Protein AF-A0A958WKJ1-F1 (afdb_monomer_lite)

Structure (mmCIF, N/CA/C/O backbone):
data_AF-A0A958WKJ1-F1
#
_entry.id   AF-A0A958WKJ1-F1
#
loop_
_atom_site.group_PDB
_atom_site.id
_atom_site.type_symbol
_atom_site.label_atom_id
_atom_site.label_alt_id
_atom_site.label_comp_id
_atom_site.label_asym_id
_atom_site.label_entity_id
_atom_site.label_seq_id
_atom_site.pdbx_PDB_ins_code
_atom_site.Cartn_x
_atom_site.Cartn_y
_atom_site.Cartn_z
_atom_site.occupancy
_atom_site.B_iso_or_equiv
_atom_site.auth_seq_id
_atom_site.auth_comp_id
_atom_site.auth_asym_id
_atom_site.auth_atom_id
_atom_site.pdbx_PDB_model_num
ATOM 1 N N . VAL A 1 1 ? 20.631 -6.223 8.232 1.00 59.22 1 VAL A N 1
ATOM 2 C CA . VAL A 1 1 ? 20.417 -4.753 8.177 1.00 59.22 1 VAL A CA 1
ATOM 3 C C . VAL A 1 1 ? 21.666 -4.116 7.580 1.00 59.22 1 VAL A C 1
ATOM 5 O O . VAL A 1 1 ? 22.741 -4.555 7.962 1.00 59.22 1 VAL A O 1
ATOM 8 N N . LYS A 1 2 ? 21.562 -3.179 6.620 1.00 77.31 2 LYS A N 1
ATOM 9 C CA . LYS A 1 2 ? 22.723 -2.509 5.989 1.00 77.31 2 LYS A CA 1
ATOM 10 C C . LYS A 1 2 ? 23.037 -1.212 6.760 1.00 77.31 2 LYS A C 1
ATOM 12 O O . LYS A 1 2 ? 22.309 -0.243 6.560 1.00 77.31 2 LYS A O 1
ATOM 17 N N . PRO A 1 3 ? 24.071 -1.164 7.625 1.00 78.62 3 PRO A N 1
ATOM 18 C CA . PRO A 1 3 ? 24.264 -0.053 8.569 1.00 78.62 3 PRO A CA 1
ATOM 19 C C . PRO A 1 3 ? 24.593 1.290 7.905 1.00 78.62 3 PRO A C 1
ATOM 21 O O . PRO A 1 3 ? 24.357 2.339 8.485 1.00 78.62 3 PRO A O 1
ATOM 24 N N . SER A 1 4 ? 25.117 1.260 6.678 1.00 88.31 4 SER A N 1
ATOM 25 C CA . SER A 1 4 ? 25.499 2.443 5.899 1.00 88.31 4 SER A CA 1
ATOM 26 C C . SER A 1 4 ? 24.409 2.947 4.947 1.00 88.31 4 SER A C 1
ATOM 28 O O . SER A 1 4 ? 24.683 3.782 4.086 1.00 88.31 4 SER A O 1
ATOM 30 N N . ALA A 1 5 ? 23.183 2.419 5.035 1.00 81.75 5 ALA A N 1
ATOM 31 C CA . ALA A 1 5 ? 22.080 2.908 4.217 1.00 81.75 5 ALA A CA 1
ATOM 32 C C . ALA A 1 5 ? 21.686 4.331 4.642 1.00 81.75 5 ALA A C 1
ATOM 34 O O . ALA A 1 5 ? 21.429 4.588 5.816 1.00 81.75 5 ALA A O 1
ATOM 35 N N . THR A 1 6 ? 21.614 5.246 3.679 1.00 87.94 6 THR A N 1
ATOM 36 C CA . THR A 1 6 ? 21.141 6.617 3.882 1.00 87.94 6 THR A CA 1
ATOM 37 C C . THR A 1 6 ? 19.758 6.790 3.262 1.00 87.94 6 THR A C 1
ATOM 39 O O . THR A 1 6 ? 19.425 6.148 2.266 1.00 87.94 6 THR A O 1
ATOM 42 N N . PHE A 1 7 ? 18.946 7.662 3.859 1.00 87.38 7 PHE A N 1
ATOM 43 C CA . PHE A 1 7 ? 17.590 7.962 3.403 1.00 87.38 7 PHE A CA 1
ATOM 44 C C . PHE A 1 7 ? 17.418 9.464 3.264 1.00 87.38 7 PHE A C 1
ATOM 46 O O . PHE A 1 7 ? 17.888 10.236 4.105 1.00 87.38 7 PHE A O 1
ATOM 53 N N . ARG A 1 8 ? 16.697 9.899 2.230 1.00 91.56 8 ARG A N 1
ATOM 54 C CA . ARG A 1 8 ? 16.230 11.285 2.185 1.00 91.56 8 ARG A CA 1
ATOM 55 C C . ARG A 1 8 ? 15.136 11.460 3.235 1.00 91.56 8 ARG A C 1
ATOM 57 O O . ARG A 1 8 ? 14.315 10.567 3.429 1.00 91.56 8 ARG A O 1
ATOM 64 N N . LYS A 1 9 ? 15.051 12.641 3.852 1.00 92.56 9 LYS A N 1
ATOM 65 C CA . LYS A 1 9 ? 14.030 12.951 4.874 1.00 92.56 9 LYS A CA 1
ATOM 66 C C . LYS A 1 9 ? 12.604 12.603 4.418 1.00 92.56 9 LYS A C 1
ATOM 68 O O . LYS A 1 9 ? 11.843 12.025 5.182 1.00 92.56 9 LYS A O 1
ATOM 73 N N . LYS A 1 10 ? 12.268 12.908 3.160 1.00 90.94 10 LYS A N 1
ATOM 74 C CA . LYS A 1 10 ? 10.951 12.620 2.570 1.00 90.94 10 LYS A CA 1
ATOM 75 C C . LYS A 1 10 ? 10.686 11.115 2.410 1.00 90.94 10 LYS A C 1
ATOM 77 O O . LYS A 1 10 ? 9.577 10.664 2.657 1.00 90.94 10 LYS A O 1
ATOM 82 N N . GLU A 1 11 ? 11.708 10.335 2.054 1.00 91.19 11 GLU A N 1
ATOM 83 C CA . GLU A 1 11 ? 11.605 8.869 1.955 1.00 91.19 11 GLU A CA 1
ATOM 84 C C . GLU A 1 11 ? 11.434 8.232 3.334 1.00 91.19 11 GLU A C 1
ATOM 86 O O . GLU A 1 11 ? 10.633 7.316 3.487 1.00 91.19 11 GLU A O 1
ATOM 91 N N . LEU A 1 12 ? 12.151 8.745 4.339 1.00 94.38 12 LEU A N 1
ATOM 92 C CA . LEU A 1 12 ? 11.995 8.302 5.721 1.00 94.38 12 LEU A CA 1
ATOM 93 C C . LEU A 1 12 ? 10.582 8.592 6.238 1.00 94.38 12 LEU A C 1
ATOM 95 O O . LEU A 1 12 ? 9.963 7.711 6.822 1.00 94.38 12 LEU A O 1
ATOM 99 N N . GLN A 1 13 ? 10.054 9.794 5.994 1.00 95.00 13 GLN A N 1
ATOM 100 C CA . GLN A 1 13 ? 8.704 10.137 6.438 1.00 95.00 13 GLN A CA 1
ATOM 101 C C . GLN A 1 13 ? 7.637 9.289 5.735 1.00 95.00 13 GLN A C 1
ATOM 103 O O . GLN A 1 13 ? 6.734 8.795 6.401 1.00 95.00 13 GLN A O 1
ATOM 108 N N . ALA A 1 14 ? 7.767 9.051 4.425 1.00 94.44 14 ALA A N 1
ATOM 109 C CA . ALA A 1 14 ? 6.887 8.127 3.708 1.00 94.44 14 ALA A CA 1
ATOM 110 C C . ALA A 1 14 ? 6.933 6.713 4.317 1.00 94.44 14 ALA A C 1
ATOM 112 O O . ALA A 1 14 ? 5.894 6.095 4.522 1.00 94.44 14 ALA A O 1
ATOM 113 N N . LEU A 1 15 ? 8.126 6.218 4.667 1.00 95.12 15 LEU A N 1
ATOM 114 C CA . LEU A 1 15 ? 8.284 4.906 5.295 1.00 95.12 15 LEU A CA 1
ATOM 115 C C . LEU A 1 15 ? 7.630 4.836 6.684 1.00 95.12 15 LEU A C 1
ATOM 117 O O . LEU A 1 15 ? 7.048 3.811 7.023 1.00 95.12 15 LEU A O 1
ATOM 121 N N . ILE A 1 16 ? 7.706 5.912 7.472 1.00 96.44 16 ILE A N 1
ATOM 122 C CA . ILE A 1 16 ? 7.032 5.998 8.775 1.00 96.44 16 ILE A CA 1
ATOM 123 C C . ILE A 1 16 ? 5.516 5.882 8.594 1.00 96.44 16 ILE A C 1
ATOM 125 O O . ILE A 1 16 ? 4.889 5.078 9.276 1.00 96.44 16 ILE A O 1
ATOM 129 N N . GLU A 1 17 ? 4.928 6.626 7.658 1.00 97.00 17 GLU A N 1
ATOM 130 C CA . GLU A 1 17 ? 3.485 6.549 7.380 1.00 97.00 17 GLU A CA 1
ATOM 131 C C . GLU A 1 17 ? 3.073 5.153 6.888 1.00 97.00 17 GLU A C 1
ATOM 133 O O . GLU A 1 17 ? 2.051 4.624 7.316 1.00 97.00 17 GLU A O 1
ATOM 138 N N . HIS A 1 18 ? 3.900 4.525 6.051 1.00 97.69 18 HIS A N 1
ATOM 139 C CA . HIS A 1 18 ? 3.642 3.198 5.496 1.00 97.69 18 HIS A CA 1
ATOM 140 C C . HIS A 1 18 ? 3.708 2.091 6.563 1.00 97.69 18 HIS A C 1
ATOM 142 O O . HIS A 1 18 ? 2.745 1.361 6.791 1.00 97.69 18 HIS A O 1
ATOM 148 N N . GLU A 1 19 ? 4.861 1.946 7.216 1.00 97.44 19 GLU A N 1
ATOM 149 C CA . GLU A 1 19 ? 5.144 0.808 8.096 1.00 97.44 19 GLU A CA 1
ATOM 150 C C . GLU A 1 19 ? 4.573 1.014 9.500 1.00 97.44 19 GLU A C 1
ATOM 152 O O . GLU A 1 19 ? 4.052 0.080 10.105 1.00 97.44 19 GLU A O 1
ATOM 157 N N . ILE A 1 20 ? 4.647 2.238 10.029 1.00 97.62 20 ILE A N 1
ATOM 158 C CA . ILE A 1 20 ? 4.145 2.546 11.372 1.00 97.62 20 ILE A CA 1
ATOM 159 C C . ILE A 1 20 ? 2.700 3.027 11.293 1.00 97.62 20 ILE A C 1
ATOM 161 O O . ILE A 1 20 ? 1.834 2.473 11.966 1.00 97.62 20 ILE A O 1
ATOM 165 N N . GLY A 1 21 ? 2.436 4.022 10.445 1.00 97.12 21 GLY A N 1
ATOM 166 C CA . GLY A 1 21 ? 1.127 4.664 10.329 1.00 97.12 21 GLY A CA 1
ATOM 167 C C . GLY A 1 21 ? 0.013 3.732 9.861 1.00 97.12 21 GLY A C 1
ATOM 168 O O . GLY A 1 21 ? -1.137 3.966 10.223 1.00 97.12 21 GLY A O 1
ATOM 169 N N . VAL A 1 22 ? 0.333 2.665 9.122 1.00 98.12 22 VAL A N 1
ATOM 170 C CA . VAL A 1 22 ? -0.650 1.669 8.675 1.00 98.12 22 VAL A CA 1
ATOM 171 C C . VAL A 1 22 ? -0.342 0.287 9.233 1.00 98.12 22 VAL A C 1
ATOM 173 O O . VAL A 1 22 ? -1.101 -0.183 10.076 1.00 98.12 22 VAL A O 1
ATOM 176 N N . HIS A 1 23 ? 0.758 -0.363 8.835 1.00 97.81 23 HIS A N 1
ATOM 177 C CA . HIS A 1 23 ? 0.970 -1.781 9.184 1.00 97.81 23 HIS A CA 1
ATOM 178 C C . HIS A 1 23 ? 1.090 -2.026 10.694 1.00 97.81 23 HIS A C 1
ATOM 180 O O . HIS A 1 23 ? 0.515 -2.985 11.220 1.00 97.81 23 HIS A O 1
ATOM 186 N N . MET A 1 24 ? 1.809 -1.168 11.421 1.00 97.88 24 MET A N 1
ATOM 187 C CA . MET A 1 24 ? 1.890 -1.269 12.880 1.00 97.88 24 MET A CA 1
ATOM 188 C C . MET A 1 24 ? 0.570 -0.866 13.543 1.00 97.88 24 MET A C 1
ATOM 190 O O . MET A 1 24 ? 0.116 -1.584 14.430 1.00 97.88 24 MET A O 1
ATOM 194 N N . VAL A 1 25 ? -0.070 0.225 13.105 1.00 97.94 25 VAL A N 1
ATOM 195 C CA . VAL A 1 25 ? -1.383 0.665 13.617 1.00 97.94 25 VAL A CA 1
ATOM 196 C C . VAL A 1 25 ? -2.424 -0.452 13.518 1.00 97.94 25 VAL A C 1
ATOM 198 O O . VAL A 1 25 ? -3.045 -0.798 14.524 1.00 97.94 25 VAL A O 1
ATOM 201 N N . THR A 1 26 ? -2.574 -1.076 12.347 1.00 97.88 26 THR A N 1
ATOM 202 C CA . THR A 1 26 ? -3.535 -2.168 12.146 1.00 97.88 26 THR A CA 1
ATOM 203 C C . THR A 1 26 ? -3.159 -3.396 12.969 1.00 97.88 26 THR A C 1
ATOM 205 O O . THR A 1 26 ? -4.024 -4.023 13.578 1.00 97.88 26 THR A O 1
ATOM 208 N N . THR A 1 27 ? -1.868 -3.714 13.086 1.00 97.62 27 THR A N 1
ATOM 209 C CA . THR A 1 27 ? -1.396 -4.803 13.955 1.00 97.62 27 THR A CA 1
ATOM 210 C C . THR A 1 27 ? -1.774 -4.556 15.419 1.00 97.62 27 THR A C 1
ATOM 212 O O . THR A 1 27 ? -2.366 -5.436 16.049 1.00 97.62 27 THR A O 1
ATOM 215 N N . MET A 1 28 ? -1.502 -3.359 15.946 1.00 98.00 28 MET A N 1
ATOM 216 C CA . MET A 1 28 ? -1.812 -2.988 17.329 1.00 98.00 28 MET A CA 1
ATOM 217 C C . MET A 1 28 ? -3.317 -3.014 17.591 1.00 98.00 28 MET A C 1
ATOM 219 O O . MET A 1 28 ? -3.748 -3.695 18.520 1.00 98.00 28 MET A O 1
ATOM 223 N N . ASN A 1 29 ? -4.121 -2.382 16.732 1.00 97.94 29 ASN A N 1
ATOM 224 C CA . ASN A 1 29 ? -5.579 -2.428 16.844 1.00 97.94 29 ASN A CA 1
ATOM 225 C C . ASN A 1 29 ? -6.102 -3.871 16.827 1.00 97.94 29 ASN A C 1
ATOM 227 O O . ASN A 1 29 ? -6.883 -4.244 17.698 1.00 97.94 29 ASN A O 1
ATOM 231 N N . SER A 1 30 ? -5.618 -4.719 15.910 1.00 97.12 30 SER A N 1
ATOM 232 C CA . SER A 1 30 ? -6.076 -6.113 15.812 1.00 97.12 30 SER A CA 1
ATOM 233 C C . SER A 1 30 ? -5.764 -6.946 17.055 1.00 97.12 30 SER A C 1
ATOM 235 O O . SER A 1 30 ? -6.500 -7.879 17.380 1.00 97.12 30 SER A O 1
ATOM 237 N N . SER A 1 31 ? -4.673 -6.624 17.756 1.00 96.31 31 SER A N 1
ATOM 238 C CA . SER A 1 31 ? -4.272 -7.323 18.977 1.00 96.31 31 SER A CA 1
ATOM 239 C C . SER A 1 31 ? -5.240 -7.057 20.133 1.00 96.31 31 SER A C 1
ATOM 241 O O . SER A 1 31 ? -5.532 -7.975 20.908 1.00 96.31 31 SER A O 1
ATOM 243 N N . GLU A 1 32 ? -5.784 -5.838 20.181 1.00 94.50 32 GLU A N 1
ATOM 244 C CA . GLU A 1 32 ? -6.725 -5.371 21.199 1.00 94.50 32 GLU A CA 1
ATOM 245 C C . GLU A 1 32 ? -8.168 -5.827 20.921 1.00 94.50 32 GLU A C 1
ATOM 247 O O . GLU A 1 32 ? -8.993 -5.835 21.831 1.00 94.50 32 GLU A O 1
ATOM 252 N N . GLN A 1 33 ? -8.476 -6.285 19.701 1.00 95.75 33 GLN A N 1
ATOM 253 C CA . GLN A 1 33 ? -9.794 -6.836 19.375 1.00 95.75 33 GLN A CA 1
ATOM 254 C C . GLN A 1 33 ? -10.067 -8.153 20.105 1.00 95.75 33 GLN A C 1
ATOM 256 O O . GLN A 1 33 ? -9.217 -9.048 20.153 1.00 95.75 33 GLN A O 1
ATOM 261 N N . ASN A 1 34 ? -11.297 -8.328 20.594 1.00 92.88 34 ASN A N 1
ATOM 262 C CA . ASN A 1 34 ? -11.757 -9.609 21.140 1.00 92.88 34 ASN A CA 1
ATOM 263 C C . ASN A 1 34 ? -11.816 -10.685 20.042 1.00 92.88 34 ASN A C 1
ATOM 265 O O . ASN A 1 34 ? -11.346 -11.808 20.233 1.00 92.88 34 ASN A O 1
ATOM 269 N N . LEU A 1 35 ? -12.317 -10.321 18.856 1.00 93.50 35 LEU A N 1
ATOM 270 C CA . LEU A 1 35 ? -12.336 -11.198 17.687 1.00 93.50 35 LEU A CA 1
ATOM 271 C C . LEU A 1 35 ? -10.952 -11.261 17.030 1.00 93.50 35 LEU A C 1
ATOM 273 O O . LEU A 1 35 ? -10.526 -10.353 16.319 1.00 93.50 35 LEU A O 1
ATOM 277 N N . LYS A 1 36 ? -10.258 -12.388 17.208 1.00 93.25 36 LYS A N 1
ATOM 278 C CA . LYS A 1 36 ? -8.887 -12.575 16.700 1.00 93.25 36 LYS A CA 1
ATOM 279 C C . LYS A 1 36 ? -8.787 -12.771 15.182 1.00 93.25 36 LYS A C 1
ATOM 281 O O . LYS A 1 36 ? -7.680 -12.788 14.646 1.00 93.25 36 LYS A O 1
ATOM 286 N N . VAL A 1 37 ? -9.916 -12.840 14.470 1.00 93.88 37 VAL A N 1
ATOM 287 C CA . VAL A 1 37 ? -9.948 -12.903 12.998 1.00 93.88 37 VAL A CA 1
ATOM 288 C C . VAL A 1 37 ? -9.227 -11.713 12.353 1.00 93.88 37 VAL A C 1
ATOM 290 O O . VAL A 1 37 ? -8.538 -11.886 11.353 1.00 93.88 37 VAL A O 1
ATOM 293 N N . PHE A 1 38 ? -9.278 -10.526 12.966 1.00 95.00 38 PHE A N 1
ATOM 294 C CA . PHE A 1 38 ? -8.609 -9.326 12.449 1.00 95.00 38 PHE A CA 1
ATOM 295 C C . PHE A 1 38 ? -7.078 -9.364 12.582 1.00 95.00 38 PHE A C 1
ATOM 297 O O . PHE A 1 38 ? -6.391 -8.613 11.887 1.00 95.00 38 PHE A O 1
ATOM 304 N N . ASN A 1 39 ? -6.536 -10.246 13.432 1.00 92.44 39 ASN A N 1
ATOM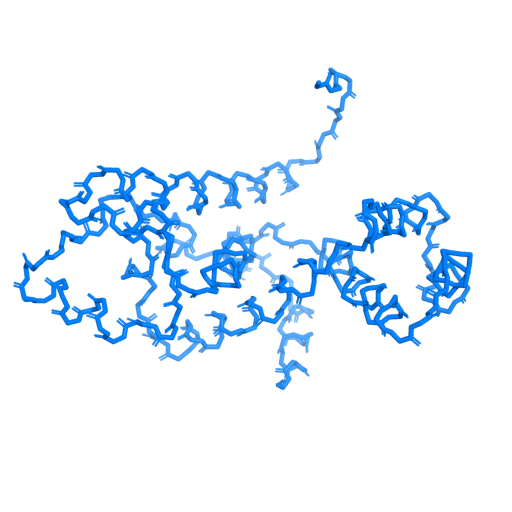 305 C CA . ASN A 1 39 ? -5.094 -10.480 13.565 1.00 92.44 39 ASN A CA 1
ATOM 306 C C . ASN A 1 39 ? -4.583 -11.433 12.466 1.00 92.44 39 ASN A C 1
ATOM 308 O O . ASN A 1 39 ? -3.552 -11.174 11.831 1.00 92.44 39 ASN A O 1
ATOM 312 N N . LEU A 1 40 ? -5.353 -12.494 12.187 1.00 91.50 40 LEU A N 1
ATOM 313 C CA . LEU A 1 40 ? -5.114 -13.402 11.055 1.00 91.50 40 LEU A CA 1
ATOM 314 C C . LEU A 1 40 ? -5.239 -12.652 9.721 1.00 91.50 40 LEU A C 1
ATOM 316 O O . LEU A 1 40 ? -4.391 -12.786 8.839 1.00 91.50 40 LEU A O 1
ATOM 320 N N . GLY A 1 41 ? -6.255 -11.797 9.640 1.00 92.62 41 GLY A N 1
ATOM 321 C CA . GLY A 1 41 ? -6.570 -10.947 8.509 1.00 92.62 41 GLY A CA 1
ATOM 322 C C . GLY A 1 41 ? -7.676 -11.508 7.625 1.00 92.62 41 GLY A C 1
ATOM 323 O O . GLY A 1 41 ? -7.830 -12.716 7.457 1.00 92.62 41 GLY A O 1
ATOM 324 N N . LEU A 1 42 ? -8.456 -10.597 7.050 1.00 94.38 42 LEU A N 1
ATOM 325 C CA . LEU A 1 42 ? -9.565 -10.924 6.159 1.00 94.38 42 LEU A CA 1
ATOM 326 C C . LEU A 1 42 ? -9.057 -11.376 4.780 1.00 94.38 42 LEU A C 1
ATOM 328 O O . LEU A 1 42 ? -7.919 -11.060 4.411 1.00 94.38 42 LEU A O 1
ATOM 332 N N . PRO A 1 43 ? -9.876 -12.086 3.987 1.00 92.62 43 PRO A N 1
ATOM 333 C CA . PRO A 1 43 ? -9.517 -12.443 2.620 1.00 92.62 43 PRO A CA 1
ATOM 334 C C . PRO A 1 43 ? -9.056 -11.223 1.814 1.00 92.62 43 PRO A C 1
ATOM 336 O O . PRO A 1 43 ? -9.689 -10.169 1.847 1.00 92.62 43 PRO A O 1
ATOM 339 N N . ILE A 1 44 ? -7.934 -11.369 1.099 1.00 87.69 44 ILE A N 1
ATOM 340 C CA . ILE A 1 44 ? -7.371 -10.335 0.210 1.00 87.69 44 ILE A CA 1
ATOM 341 C C . ILE A 1 44 ? -7.031 -9.022 0.962 1.00 87.69 44 ILE A C 1
ATOM 343 O O . ILE A 1 44 ? -6.837 -7.973 0.352 1.00 87.69 44 ILE A O 1
ATOM 347 N N . ASN A 1 45 ? -6.847 -9.069 2.293 1.00 92.94 45 ASN A N 1
ATOM 348 C CA . ASN A 1 45 ? -6.481 -7.891 3.095 1.00 92.94 45 ASN A CA 1
ATOM 349 C C . ASN A 1 45 ? -5.248 -7.152 2.563 1.00 92.94 45 ASN A C 1
ATOM 351 O O . ASN A 1 45 ? -5.163 -5.937 2.675 1.00 92.94 45 ASN A O 1
ATOM 355 N N . THR A 1 46 ? -4.310 -7.865 1.938 1.00 93.62 46 THR A N 1
ATOM 356 C CA . THR A 1 46 ? -3.052 -7.290 1.465 1.00 93.62 46 THR A CA 1
ATOM 357 C C . THR A 1 46 ? -3.281 -6.182 0.441 1.00 93.62 46 THR A C 1
ATOM 359 O O . THR A 1 46 ? -2.567 -5.189 0.472 1.00 93.62 46 THR A O 1
ATOM 362 N N . LEU A 1 47 ? -4.297 -6.299 -0.421 1.00 94.56 47 LEU A N 1
ATOM 363 C CA . LEU A 1 47 ? -4.629 -5.239 -1.375 1.00 94.56 47 LEU A CA 1
ATOM 364 C C . LEU A 1 47 ? -5.058 -3.957 -0.649 1.00 94.56 47 LEU A C 1
ATOM 366 O O . LEU A 1 47 ? -4.574 -2.874 -0.968 1.00 94.56 47 LEU A O 1
ATOM 370 N N . THR A 1 48 ? -5.915 -4.075 0.366 1.00 96.50 48 THR A N 1
ATOM 371 C CA . THR A 1 48 ? -6.352 -2.928 1.173 1.00 96.50 48 THR A CA 1
ATOM 372 C C . THR A 1 48 ? -5.230 -2.383 2.049 1.00 96.50 48 THR A C 1
ATOM 374 O O . THR A 1 48 ? -5.043 -1.176 2.077 1.00 96.50 48 THR A O 1
ATOM 377 N N . GLN A 1 49 ? -4.448 -3.233 2.717 1.00 96.50 49 GLN A N 1
ATOM 378 C CA . GLN A 1 49 ? -3.360 -2.802 3.603 1.00 96.50 49 GLN A CA 1
ATOM 379 C C . GLN A 1 49 ? -2.261 -2.051 2.836 1.00 96.50 49 GLN A C 1
ATOM 381 O O . GLN A 1 49 ? -1.879 -0.956 3.237 1.00 96.50 49 GLN A O 1
ATOM 386 N N . GLU A 1 50 ? -1.787 -2.583 1.704 1.00 95.62 50 GLU A N 1
ATOM 387 C CA . GLU A 1 50 ? -0.789 -1.885 0.877 1.00 95.62 50 GLU A CA 1
ATOM 388 C C . GLU A 1 50 ? -1.380 -0.614 0.243 1.00 95.62 50 GLU A C 1
ATOM 390 O O . GLU A 1 50 ? -0.689 0.399 0.121 1.00 95.62 50 GLU A O 1
ATOM 395 N N . GLY A 1 51 ? -2.670 -0.641 -0.117 1.00 96.44 51 GLY A N 1
ATOM 396 C CA . GLY A 1 51 ? -3.388 0.529 -0.614 1.00 96.44 51 GLY A CA 1
ATOM 397 C C . GLY A 1 51 ? -3.457 1.656 0.414 1.00 96.44 51 GLY A C 1
ATOM 398 O O . GLY A 1 51 ? -3.071 2.781 0.104 1.00 96.44 51 GLY A O 1
ATOM 399 N N . LEU A 1 52 ? -3.893 1.350 1.641 1.00 97.81 52 LEU A N 1
ATOM 400 C CA . LEU A 1 52 ? -3.934 2.292 2.764 1.00 97.81 52 LEU A CA 1
ATOM 401 C C . LEU A 1 52 ? -2.543 2.855 3.060 1.00 97.81 52 LEU A C 1
ATOM 403 O O . LEU A 1 52 ? -2.408 4.052 3.288 1.00 97.81 52 LEU A O 1
ATOM 407 N N . ALA A 1 53 ? -1.506 2.020 3.005 1.00 97.38 53 ALA A N 1
ATOM 408 C CA . ALA A 1 53 ? -0.136 2.445 3.258 1.00 97.38 53 ALA A CA 1
ATOM 409 C C . ALA A 1 53 ? 0.375 3.440 2.200 1.00 97.38 53 ALA A C 1
ATOM 411 O O . ALA A 1 53 ? 0.967 4.461 2.549 1.00 97.38 53 ALA A O 1
ATOM 412 N N . ILE A 1 54 ? 0.093 3.215 0.909 1.00 96.12 54 ILE A N 1
ATOM 413 C CA . ILE A 1 54 ? 0.421 4.194 -0.145 1.00 96.12 54 ILE A CA 1
ATOM 414 C C . ILE A 1 54 ? -0.452 5.449 -0.027 1.00 96.12 54 ILE A C 1
ATOM 416 O O . ILE A 1 54 ? 0.044 6.555 -0.247 1.00 96.12 54 ILE A O 1
ATOM 420 N N . LEU A 1 55 ? -1.727 5.307 0.345 1.00 96.00 55 LEU A N 1
ATOM 421 C CA . LEU A 1 55 ? -2.598 6.454 0.595 1.00 96.00 55 LEU A CA 1
ATOM 422 C C . LEU A 1 55 ? -2.060 7.314 1.747 1.00 96.00 55 LEU A C 1
ATOM 424 O O . LEU A 1 55 ? -2.033 8.532 1.620 1.00 96.00 55 LEU A O 1
ATOM 428 N N . ALA A 1 56 ? -1.540 6.708 2.814 1.00 97.12 56 ALA A N 1
ATOM 429 C CA . ALA A 1 56 ? -0.881 7.420 3.909 1.00 97.12 56 ALA A CA 1
ATOM 430 C C . ALA A 1 56 ? 0.410 8.132 3.446 1.00 97.12 56 ALA A C 1
ATOM 432 O O . ALA A 1 56 ? 0.646 9.300 3.777 1.00 97.12 56 ALA A O 1
ATOM 433 N N . GLU A 1 57 ? 1.227 7.486 2.596 1.00 95.62 57 GLU A N 1
ATOM 434 C CA . GLU A 1 57 ? 2.365 8.151 1.933 1.00 95.62 57 GLU A CA 1
ATOM 435 C C . GLU A 1 57 ? 1.897 9.397 1.147 1.00 95.62 57 GLU A C 1
ATOM 437 O O . GLU A 1 57 ? 2.547 10.445 1.202 1.00 95.62 57 GLU A O 1
ATOM 442 N N . TYR A 1 58 ? 0.775 9.299 0.425 1.00 94.25 58 TYR A N 1
ATOM 443 C CA . TYR A 1 58 ? 0.202 10.384 -0.379 1.00 94.25 58 TYR A CA 1
ATOM 444 C C . TYR A 1 58 ? -0.365 11.522 0.480 1.00 94.25 58 TYR A C 1
ATOM 446 O O . TYR A 1 58 ? 0.081 12.661 0.340 1.00 94.25 58 TYR A O 1
ATOM 454 N N . LEU A 1 59 ? -1.279 11.220 1.406 1.00 94.25 59 LEU A N 1
ATOM 455 C CA . LEU A 1 59 ? -1.977 12.208 2.235 1.00 94.25 59 LEU A CA 1
ATOM 456 C C . LEU A 1 59 ? -1.044 12.922 3.217 1.00 94.25 59 LEU A C 1
ATOM 458 O O . LEU A 1 59 ? -1.285 14.072 3.572 1.00 94.25 59 LEU A O 1
ATOM 462 N N . SER A 1 60 ? 0.073 12.300 3.599 1.00 94.00 60 SER A N 1
ATOM 463 C CA . SER A 1 60 ? 1.128 12.968 4.374 1.00 94.00 60 SER A CA 1
ATOM 464 C C . SER A 1 60 ? 1.980 13.956 3.558 1.00 94.00 60 SER A C 1
ATOM 466 O O . SER A 1 60 ? 2.838 14.642 4.118 1.00 94.00 60 SER A O 1
ATOM 468 N N . GLY A 1 61 ? 1.803 14.012 2.233 1.00 91.94 61 GLY A N 1
ATOM 469 C CA . GLY A 1 61 ? 2.608 14.820 1.314 1.00 91.94 61 GLY A CA 1
ATOM 470 C C . GLY A 1 61 ? 3.991 14.230 0.999 1.00 91.94 61 GLY A C 1
ATOM 471 O O . GLY A 1 61 ? 4.828 14.899 0.374 1.00 91.94 61 GLY A O 1
ATOM 472 N N . ASN A 1 62 ? 4.265 12.987 1.420 1.00 92.50 62 ASN A N 1
ATOM 473 C CA . ASN A 1 62 ? 5.591 12.368 1.328 1.00 92.50 62 ASN A CA 1
ATOM 474 C C . ASN A 1 62 ? 5.778 11.429 0.131 1.00 92.50 62 ASN A C 1
ATOM 476 O O . ASN A 1 62 ? 6.923 11.148 -0.231 1.00 92.50 62 ASN A O 1
ATOM 480 N N . LEU A 1 63 ? 4.703 11.036 -0.558 1.00 92.00 63 LEU A N 1
ATOM 481 C CA . LEU A 1 63 ? 4.794 10.281 -1.805 1.00 92.00 63 LEU A CA 1
ATOM 482 C C . LEU A 1 63 ? 5.571 11.083 -2.861 1.00 92.00 63 LEU A C 1
ATOM 484 O O . LEU A 1 63 ? 5.292 12.256 -3.130 1.00 92.00 63 LEU A O 1
ATOM 488 N N . THR A 1 64 ? 6.582 10.458 -3.466 1.00 90.75 64 THR A N 1
ATOM 489 C CA . THR A 1 64 ? 7.422 11.061 -4.514 1.00 90.75 64 THR A CA 1
ATOM 490 C C . THR A 1 64 ? 7.101 10.480 -5.894 1.00 90.75 64 THR A C 1
ATOM 492 O O . THR A 1 64 ? 6.688 9.327 -6.011 1.00 90.75 64 THR A O 1
ATOM 495 N N . LEU A 1 65 ? 7.352 11.238 -6.968 1.00 90.25 65 LEU A N 1
ATOM 496 C CA . LEU A 1 65 ? 7.162 10.744 -8.337 1.00 90.25 65 LEU A CA 1
ATOM 497 C C . LEU A 1 65 ? 8.072 9.556 -8.645 1.00 90.25 65 LEU A C 1
ATOM 499 O O . LEU A 1 65 ? 7.662 8.619 -9.320 1.00 90.25 65 LEU A O 1
ATOM 503 N N . SER A 1 66 ? 9.296 9.556 -8.113 1.00 91.12 66 SER A N 1
ATOM 504 C CA . SER A 1 66 ? 10.210 8.421 -8.250 1.00 91.12 66 SER A CA 1
ATOM 505 C C . SER A 1 66 ? 9.683 7.178 -7.529 1.00 91.12 66 SER A C 1
ATOM 507 O O . SER A 1 66 ? 9.824 6.066 -8.043 1.00 91.12 66 SER A O 1
ATOM 509 N N . ARG A 1 67 ? 9.040 7.345 -6.365 1.00 92.12 67 ARG A N 1
ATOM 510 C CA . ARG A 1 67 ? 8.367 6.265 -5.633 1.00 92.12 67 ARG A CA 1
ATOM 511 C C . ARG A 1 67 ? 7.173 5.725 -6.416 1.00 92.12 67 ARG A C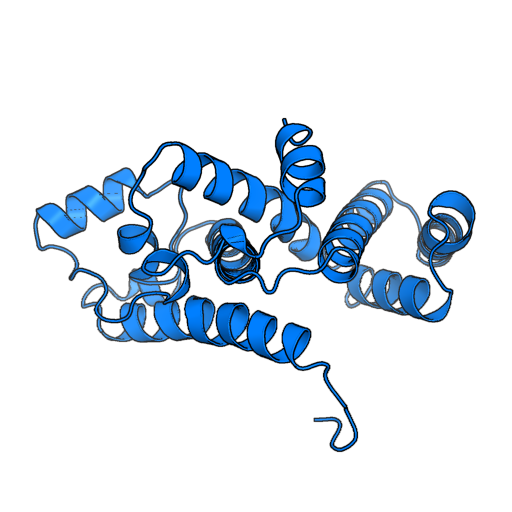 1
ATOM 513 O O . ARG A 1 67 ? 7.103 4.511 -6.604 1.00 92.12 67 ARG A O 1
ATOM 520 N N . LEU A 1 68 ? 6.309 6.603 -6.923 1.00 92.12 68 LEU A N 1
ATOM 521 C CA . LEU A 1 68 ? 5.148 6.227 -7.730 1.00 92.12 68 LEU A CA 1
ATOM 522 C C . LEU A 1 68 ? 5.569 5.520 -9.029 1.00 92.12 68 LEU A C 1
ATOM 524 O O . LEU A 1 68 ? 5.091 4.424 -9.313 1.00 92.12 68 LEU A O 1
ATOM 528 N N . ARG A 1 69 ? 6.555 6.066 -9.759 1.00 93.50 69 ARG A N 1
ATOM 529 C CA . ARG A 1 69 ? 7.135 5.430 -10.956 1.00 93.50 69 ARG A CA 1
ATOM 530 C C . ARG A 1 69 ? 7.706 4.051 -10.635 1.00 93.50 69 ARG A C 1
ATOM 532 O O . ARG A 1 69 ? 7.476 3.110 -11.383 1.00 93.50 69 ARG A O 1
ATOM 539 N N . LYS A 1 70 ? 8.419 3.895 -9.515 1.00 94.56 70 LYS A N 1
ATOM 540 C CA . LYS A 1 70 ? 8.966 2.594 -9.093 1.00 94.56 70 LYS A CA 1
ATOM 541 C C . LYS A 1 70 ? 7.863 1.566 -8.825 1.00 94.56 70 LYS A C 1
ATOM 543 O O . LYS A 1 70 ? 8.047 0.405 -9.176 1.00 94.56 70 LYS A O 1
ATOM 548 N N . LEU A 1 71 ? 6.749 1.970 -8.212 1.00 94.00 71 LEU A N 1
ATOM 549 C CA . LEU A 1 71 ? 5.582 1.102 -8.022 1.00 94.00 71 LEU A CA 1
ATOM 550 C C . LEU A 1 71 ? 4.961 0.707 -9.370 1.00 94.00 71 LEU A C 1
ATOM 552 O O . LEU A 1 71 ? 4.751 -0.477 -9.603 1.00 94.00 71 LEU A O 1
ATOM 556 N N . ALA A 1 72 ? 4.777 1.658 -10.290 1.00 93.81 72 ALA A N 1
ATOM 557 C CA . ALA A 1 72 ? 4.245 1.385 -11.628 1.00 93.81 72 ALA A CA 1
ATOM 558 C C . ALA A 1 72 ? 5.123 0.413 -12.431 1.00 93.81 72 ALA A C 1
ATOM 560 O O . ALA A 1 72 ? 4.625 -0.558 -12.993 1.00 93.81 72 ALA A O 1
ATOM 561 N N . LEU A 1 73 ? 6.443 0.611 -12.418 1.00 96.44 73 LEU A N 1
ATOM 562 C CA . LEU A 1 73 ? 7.389 -0.287 -13.087 1.00 96.44 73 LEU A CA 1
ATOM 563 C C . LEU A 1 73 ? 7.350 -1.710 -12.520 1.00 96.44 73 LEU A C 1
ATOM 565 O O . LEU A 1 73 ? 7.567 -2.665 -13.259 1.00 96.44 73 LEU A O 1
ATOM 569 N N . ARG A 1 74 ? 7.063 -1.872 -11.224 1.00 95.56 74 ARG A N 1
ATOM 570 C CA . ARG A 1 74 ? 6.886 -3.199 -10.622 1.00 95.56 74 ARG A CA 1
ATOM 571 C C . ARG A 1 74 ? 5.609 -3.875 -11.107 1.00 95.56 74 ARG A C 1
ATOM 573 O O . ARG A 1 74 ? 5.665 -5.059 -11.405 1.00 95.56 74 ARG A O 1
ATOM 580 N N . VAL A 1 75 ? 4.504 -3.137 -11.243 1.00 94.12 75 VAL A N 1
ATOM 581 C CA . VAL A 1 75 ? 3.261 -3.666 -11.834 1.00 94.12 75 VAL A CA 1
ATOM 582 C C . VAL A 1 75 ? 3.513 -4.140 -13.267 1.00 94.12 75 VAL A C 1
ATOM 584 O O . VAL A 1 75 ? 3.167 -5.269 -13.596 1.00 94.12 75 VAL A O 1
ATOM 587 N N . ILE A 1 76 ? 4.200 -3.332 -14.082 1.00 95.62 76 ILE A N 1
ATOM 588 C CA . ILE A 1 76 ? 4.578 -3.698 -15.459 1.00 95.62 76 ILE A CA 1
ATOM 589 C C . ILE A 1 76 ? 5.478 -4.943 -15.474 1.00 95.62 76 ILE A C 1
ATOM 591 O O . ILE A 1 76 ? 5.281 -5.844 -16.279 1.00 95.62 76 ILE A O 1
ATOM 595 N N . ALA A 1 77 ? 6.463 -5.026 -14.577 1.00 96.69 77 ALA A N 1
ATOM 596 C CA . ALA A 1 77 ? 7.342 -6.190 -14.490 1.00 96.69 77 ALA A CA 1
ATOM 597 C C . ALA A 1 77 ? 6.598 -7.473 -14.081 1.00 96.69 77 ALA A C 1
ATOM 599 O O . ALA A 1 77 ? 6.911 -8.542 -14.603 1.00 96.69 77 ALA A O 1
ATOM 600 N N . VAL A 1 78 ? 5.611 -7.373 -13.181 1.00 95.56 78 VAL A N 1
ATOM 601 C CA . VAL A 1 78 ? 4.732 -8.500 -12.833 1.00 95.56 78 VAL A CA 1
ATOM 602 C C . VAL A 1 78 ? 3.898 -8.925 -14.040 1.00 95.56 78 VAL A C 1
ATOM 604 O O . VAL A 1 78 ? 3.833 -10.115 -14.321 1.00 95.56 78 VAL A O 1
ATOM 607 N N . ASP A 1 79 ? 3.311 -7.977 -14.769 1.00 95.25 79 ASP A N 1
ATOM 608 C CA . ASP A 1 79 ? 2.520 -8.255 -15.974 1.00 95.25 79 ASP A CA 1
ATOM 609 C C . ASP A 1 79 ? 3.339 -8.978 -17.056 1.00 95.25 79 ASP A C 1
ATOM 611 O O . ASP A 1 79 ? 2.915 -10.012 -17.574 1.00 95.25 79 ASP A O 1
ATOM 615 N N . MET A 1 80 ? 4.565 -8.510 -17.321 1.00 96.31 80 MET A N 1
ATOM 616 C CA . MET A 1 80 ? 5.489 -9.177 -18.247 1.00 96.31 80 MET A CA 1
ATOM 617 C C . MET A 1 80 ? 5.805 -10.611 -17.806 1.00 96.31 80 MET A C 1
ATOM 619 O O . MET A 1 80 ? 5.735 -11.526 -18.622 1.00 96.31 80 MET A O 1
ATOM 623 N N . MET A 1 81 ? 6.108 -10.820 -16.520 1.00 95.56 81 MET A N 1
ATOM 624 C CA . MET A 1 81 ? 6.388 -12.153 -15.975 1.00 95.56 81 MET A CA 1
ATOM 625 C C . MET A 1 81 ? 5.179 -13.089 -16.114 1.00 95.56 81 MET A C 1
ATOM 627 O O . MET A 1 81 ? 5.324 -14.223 -16.561 1.00 95.56 81 MET A O 1
ATOM 631 N N . CYS A 1 82 ? 3.977 -12.619 -15.768 1.00 94.12 82 CYS A N 1
ATOM 632 C CA . CYS A 1 82 ? 2.737 -13.386 -15.923 1.00 94.12 82 CYS A CA 1
ATOM 633 C C . CYS A 1 82 ? 2.421 -13.696 -17.394 1.00 94.12 82 CYS A C 1
ATOM 635 O O . CYS A 1 82 ? 1.811 -14.721 -17.685 1.00 94.12 82 CYS A O 1
ATOM 637 N N . SER A 1 83 ? 2.866 -12.835 -18.311 1.00 95.81 83 SER A N 1
ATOM 638 C CA . SER A 1 83 ? 2.748 -13.022 -19.761 1.00 95.81 83 SER A CA 1
ATOM 639 C C . SER A 1 83 ? 3.825 -13.944 -20.351 1.00 95.81 83 SER A C 1
ATOM 641 O O . SER A 1 83 ? 3.865 -14.134 -21.564 1.00 95.81 83 SER A O 1
ATOM 643 N N . GLY A 1 84 ? 4.689 -14.528 -19.514 1.00 95.38 84 GLY A N 1
ATOM 644 C CA . GLY A 1 84 ? 5.703 -15.500 -19.922 1.00 95.38 84 GLY A CA 1
ATOM 645 C C . GLY A 1 84 ? 7.062 -14.907 -20.288 1.00 95.38 84 GLY A C 1
ATOM 646 O O . GLY A 1 84 ? 7.914 -15.659 -20.753 1.00 95.38 84 GLY A O 1
ATOM 647 N N . ALA A 1 85 ? 7.286 -13.605 -20.074 1.00 97.31 85 ALA A N 1
ATOM 648 C CA . ALA A 1 85 ? 8.606 -13.018 -20.276 1.00 97.31 85 ALA A CA 1
ATOM 649 C C . ALA A 1 85 ? 9.618 -13.608 -19.285 1.00 97.31 85 ALA A C 1
ATOM 651 O O . ALA A 1 85 ? 9.306 -13.818 -18.109 1.00 97.31 85 ALA A O 1
ATOM 652 N N . ASP A 1 86 ? 10.845 -13.836 -19.743 1.00 96.56 86 ASP A N 1
ATOM 653 C CA . ASP A 1 86 ? 11.938 -14.239 -18.870 1.00 96.56 86 ASP A CA 1
ATOM 654 C C . ASP A 1 86 ? 12.608 -13.034 -18.175 1.00 96.56 86 ASP A C 1
ATOM 656 O O . ASP A 1 86 ? 12.301 -11.856 -18.402 1.00 96.56 86 ASP A O 1
ATOM 660 N N . PHE A 1 87 ? 13.554 -13.329 -17.279 1.00 97.06 87 PHE A N 1
ATOM 661 C CA . PHE A 1 87 ? 14.284 -12.307 -16.530 1.00 97.06 87 PHE A CA 1
ATOM 662 C C . PHE A 1 87 ? 14.987 -11.293 -17.448 1.00 97.06 87 PHE A C 1
ATOM 664 O O . PHE A 1 87 ? 14.970 -10.087 -17.181 1.00 97.06 87 PHE A O 1
ATOM 671 N N . VAL A 1 88 ? 15.646 -11.776 -18.503 1.00 97.69 88 VAL A N 1
ATOM 672 C CA . VAL A 1 88 ? 16.473 -10.960 -19.396 1.00 97.69 88 VAL A CA 1
ATOM 673 C C . VAL A 1 88 ? 15.581 -10.082 -20.265 1.00 97.69 88 VAL A C 1
ATOM 675 O O . VAL A 1 88 ? 15.857 -8.890 -20.414 1.00 97.69 88 VAL A O 1
ATOM 678 N N . GLU A 1 89 ? 14.483 -10.633 -20.772 1.00 98.06 89 GLU A N 1
ATOM 679 C CA . GLU A 1 89 ? 13.458 -9.908 -21.518 1.00 98.06 89 GLU A CA 1
ATOM 680 C C . GLU A 1 89 ? 12.846 -8.786 -20.676 1.00 98.06 89 GLU A C 1
ATOM 682 O O . GLU A 1 89 ? 12.841 -7.628 -21.102 1.00 98.06 89 GLU A O 1
ATOM 687 N N . CYS A 1 90 ? 12.411 -9.087 -19.447 1.00 97.81 90 CYS A N 1
ATOM 688 C CA . CYS A 1 90 ? 11.872 -8.091 -18.522 1.00 97.81 90 CYS A CA 1
ATOM 689 C C . CYS A 1 90 ? 12.897 -6.992 -18.208 1.00 97.81 90 CYS A C 1
ATOM 691 O O . CYS A 1 90 ? 12.572 -5.804 -18.251 1.00 97.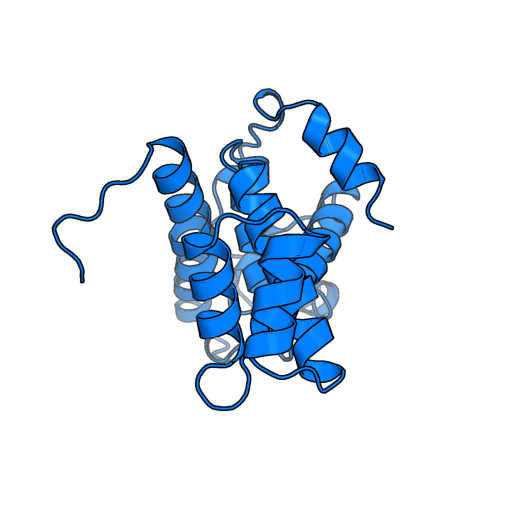81 90 CYS A O 1
ATOM 693 N N . PHE A 1 91 ? 14.145 -7.358 -17.902 1.00 98.25 91 PHE A N 1
ATOM 694 C CA . PHE A 1 91 ? 15.214 -6.389 -17.650 1.00 98.25 91 PHE A CA 1
ATOM 695 C C . PHE A 1 91 ? 15.453 -5.469 -18.856 1.00 98.25 91 PHE A C 1
ATOM 697 O O . PHE A 1 91 ? 15.499 -4.246 -18.700 1.00 98.25 91 PHE A O 1
ATOM 704 N N . ASN A 1 92 ? 15.564 -6.042 -20.057 1.00 98.12 92 ASN A N 1
ATOM 705 C CA . ASN A 1 92 ? 15.789 -5.285 -21.284 1.00 98.12 92 ASN A CA 1
ATOM 706 C C . ASN A 1 92 ? 14.598 -4.387 -21.630 1.00 98.12 92 ASN A C 1
ATOM 708 O O . ASN A 1 92 ? 14.808 -3.254 -22.053 1.00 98.12 92 ASN A O 1
ATOM 712 N N . GLN A 1 93 ? 13.361 -4.836 -21.405 1.00 97.69 93 GLN A N 1
ATOM 713 C CA . GLN A 1 93 ? 12.166 -3.999 -21.549 1.00 97.69 93 GLN A CA 1
ATOM 714 C C . GLN A 1 93 ? 12.204 -2.802 -20.595 1.00 97.69 93 GLN A C 1
ATOM 716 O O . GLN A 1 93 ? 12.057 -1.665 -21.041 1.00 97.69 93 GLN A O 1
ATOM 721 N N . LEU A 1 94 ? 12.451 -3.024 -19.298 1.00 98.00 94 LEU A N 1
ATOM 722 C CA . LEU A 1 94 ? 12.548 -1.933 -18.321 1.00 98.00 94 LEU A CA 1
ATOM 723 C C . LEU A 1 94 ? 13.633 -0.926 -18.716 1.00 98.00 94 LEU A C 1
ATOM 725 O O . LEU A 1 94 ? 13.379 0.276 -18.721 1.00 98.00 94 LEU A O 1
ATOM 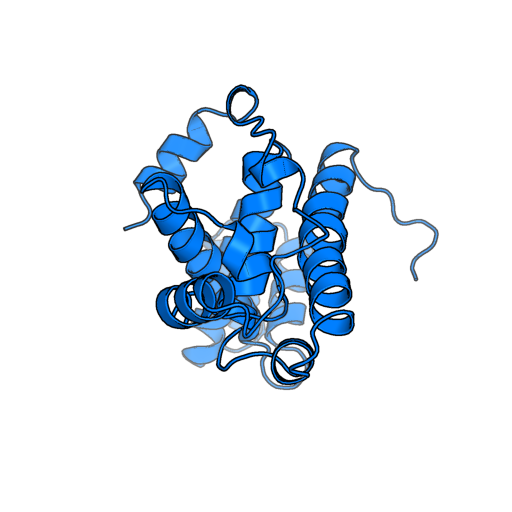729 N N . LYS A 1 95 ? 14.820 -1.408 -19.088 1.00 97.88 95 LYS A N 1
ATOM 730 C CA . LYS A 1 95 ? 15.942 -0.554 -19.480 1.00 97.88 95 LYS A CA 1
ATOM 731 C C . LYS A 1 95 ? 15.664 0.212 -20.776 1.00 97.88 95 LYS A C 1
ATOM 733 O O . LYS A 1 95 ? 15.812 1.425 -20.801 1.00 97.88 95 LYS A O 1
ATOM 738 N N . ASN A 1 96 ? 15.279 -0.482 -21.846 1.00 96.69 96 ASN A N 1
ATOM 739 C CA . ASN A 1 96 ? 15.276 0.089 -23.194 1.00 96.69 96 ASN A CA 1
ATOM 740 C C . ASN A 1 96 ? 13.952 0.782 -23.543 1.00 96.69 96 ASN A C 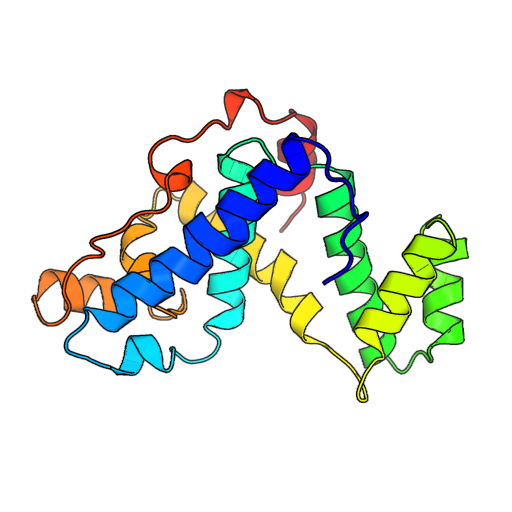1
ATOM 742 O O . ASN A 1 96 ? 13.962 1.818 -24.196 1.00 96.69 96 ASN A O 1
ATOM 746 N N . LYS A 1 97 ? 12.807 0.219 -23.132 1.00 96.31 97 LYS A N 1
ATOM 747 C CA . LYS A 1 97 ? 11.479 0.765 -23.465 1.00 96.31 97 LYS A CA 1
ATOM 748 C C . LYS A 1 97 ? 11.017 1.812 -22.457 1.00 96.31 97 LYS A C 1
ATOM 750 O O . LYS A 1 97 ? 10.422 2.812 -22.842 1.00 96.31 97 LYS A O 1
ATOM 755 N N . TYR A 1 98 ? 11.266 1.570 -21.171 1.00 95.50 98 TYR A N 1
ATOM 756 C CA . TYR A 1 98 ? 10.828 2.455 -20.085 1.00 95.50 98 TYR A CA 1
ATOM 757 C C . TYR A 1 98 ? 11.934 3.380 -19.561 1.00 95.50 98 TYR A C 1
ATOM 759 O O . TYR A 1 98 ? 11.705 4.083 -18.570 1.00 95.50 98 TYR A O 1
ATOM 767 N N . ASP A 1 99 ? 13.100 3.376 -20.216 1.00 96.38 99 ASP A N 1
ATOM 768 C CA . ASP A 1 99 ? 14.260 4.220 -19.907 1.00 96.38 99 ASP A CA 1
ATOM 769 C C . ASP A 1 99 ? 14.619 4.186 -18.411 1.00 96.38 99 ASP A C 1
ATOM 771 O O . ASP A 1 99 ? 14.695 5.197 -17.711 1.00 96.38 99 ASP A O 1
ATOM 775 N N . VAL A 1 100 ? 14.696 2.970 -17.861 1.00 97.44 100 VAL A N 1
ATOM 776 C CA . VAL A 1 100 ? 15.006 2.752 -16.447 1.00 97.44 100 VAL A CA 1
ATOM 777 C C . VAL A 1 100 ? 16.501 2.518 -16.288 1.00 97.44 100 VAL A C 1
ATOM 779 O O . VAL A 1 100 ? 17.060 1.595 -16.878 1.00 97.44 100 VAL A O 1
ATOM 782 N N . GLU A 1 101 ? 17.121 3.296 -15.401 1.00 97.38 101 GLU A N 1
ATOM 783 C CA . GLU A 1 101 ? 18.517 3.120 -14.993 1.00 97.38 101 GLU A CA 1
ATOM 784 C C . GLU A 1 101 ? 18.856 1.642 -14.706 1.00 97.38 101 GLU A C 1
ATOM 786 O O . GLU A 1 101 ? 18.135 1.001 -13.927 1.00 97.38 101 GLU A O 1
ATOM 791 N N . PRO A 1 102 ? 19.957 1.086 -15.257 1.00 97.38 102 PRO A N 1
ATOM 792 C CA . PRO A 1 102 ? 20.239 -0.352 -15.216 1.00 97.38 102 PRO A CA 1
ATOM 793 C C . PRO A 1 102 ? 20.200 -0.964 -13.813 1.00 97.38 102 PRO A C 1
ATOM 795 O O . PRO A 1 102 ? 19.627 -2.033 -13.611 1.00 97.38 102 PRO A O 1
ATOM 798 N N . ASN A 1 103 ? 20.738 -0.262 -12.813 1.00 96.81 103 ASN A N 1
ATOM 799 C CA . ASN A 1 103 ? 20.714 -0.729 -11.426 1.00 96.81 103 ASN A CA 1
ATOM 800 C C . ASN A 1 103 ? 19.289 -0.805 -10.860 1.00 96.81 103 ASN A C 1
ATOM 802 O O . ASN A 1 103 ? 18.965 -1.721 -10.103 1.00 96.81 103 ASN A O 1
ATOM 806 N N . LEU A 1 104 ? 18.420 0.150 -11.197 1.00 95.94 104 LEU A N 1
ATOM 807 C CA . LEU A 1 104 ? 17.027 0.124 -10.760 1.00 95.94 104 LEU A CA 1
ATOM 808 C C . LEU A 1 104 ? 16.244 -0.962 -11.504 1.00 95.94 104 LEU A C 1
ATOM 810 O O . LEU A 1 104 ? 15.511 -1.706 -10.855 1.00 95.94 104 LEU A O 1
ATOM 814 N N . ALA A 1 105 ? 16.439 -1.087 -12.820 1.00 97.81 105 ALA A N 1
ATOM 815 C CA . ALA A 1 105 ? 15.824 -2.130 -13.636 1.00 97.81 105 ALA A CA 1
ATOM 816 C C . ALA A 1 105 ? 16.175 -3.521 -13.092 1.00 97.81 105 ALA A C 1
ATOM 818 O O . ALA A 1 105 ? 15.282 -4.301 -12.775 1.00 97.81 105 ALA A O 1
ATOM 819 N N . PHE A 1 106 ? 17.463 -3.784 -12.852 1.00 97.56 106 PHE A N 1
ATOM 820 C CA . PHE A 1 106 ? 17.931 -5.050 -12.290 1.00 97.56 106 PHE A CA 1
ATOM 821 C C . PHE A 1 106 ? 17.320 -5.341 -10.913 1.00 97.56 106 PHE A C 1
ATOM 823 O O . PHE A 1 106 ? 16.876 -6.460 -10.653 1.00 97.56 106 PHE A O 1
ATOM 830 N N . ASN A 1 107 ? 17.247 -4.339 -10.030 1.00 96.12 107 ASN A N 1
ATOM 831 C CA . ASN A 1 107 ? 16.645 -4.495 -8.704 1.00 96.12 107 ASN A CA 1
ATOM 832 C C . ASN A 1 107 ? 15.136 -4.782 -8.765 1.00 96.12 107 ASN A C 1
ATOM 834 O O . ASN A 1 107 ? 14.631 -5.549 -7.943 1.00 96.12 107 ASN A O 1
ATOM 838 N N . ILE A 1 108 ? 14.413 -4.171 -9.711 1.00 96.62 108 ILE A N 1
ATOM 839 C CA . ILE A 1 108 ? 12.990 -4.446 -9.940 1.00 96.62 108 ILE A CA 1
ATOM 840 C C . ILE A 1 108 ? 12.822 -5.868 -10.476 1.00 96.62 108 ILE A C 1
ATOM 842 O O . ILE A 1 108 ? 12.108 -6.648 -9.852 1.00 96.62 108 ILE A O 1
ATOM 846 N N . THR A 1 109 ? 13.530 -6.243 -11.543 1.00 97.00 109 THR A N 1
ATOM 847 C CA . THR A 1 109 ? 13.453 -7.594 -12.118 1.00 97.00 109 THR A CA 1
ATOM 848 C C . THR A 1 109 ? 13.816 -8.657 -11.077 1.00 97.00 109 THR A C 1
ATOM 850 O O . THR A 1 109 ? 13.040 -9.571 -10.829 1.00 97.00 109 THR A O 1
ATOM 853 N N . THR A 1 110 ? 14.921 -8.493 -10.344 1.00 95.88 110 THR A N 1
ATOM 854 C CA . THR A 1 110 ? 15.315 -9.413 -9.256 1.00 95.88 110 THR A CA 1
ATOM 855 C C . THR A 1 110 ? 14.262 -9.502 -8.156 1.00 95.88 110 THR A C 1
ATOM 857 O O . THR A 1 110 ? 14.075 -10.548 -7.537 1.00 95.88 110 THR A O 1
ATOM 860 N N . ARG A 1 111 ? 13.559 -8.406 -7.862 1.00 94.50 111 ARG A N 1
ATOM 861 C CA . ARG A 1 111 ? 12.463 -8.434 -6.894 1.00 94.50 111 ARG A CA 1
ATOM 862 C C . ARG A 1 111 ? 11.277 -9.252 -7.387 1.00 94.50 111 ARG A C 1
ATOM 864 O O . ARG A 1 111 ? 10.725 -9.984 -6.577 1.00 94.50 111 ARG A O 1
ATOM 871 N N . ILE A 1 112 ? 10.911 -9.119 -8.654 1.00 95.69 112 ILE A N 1
ATOM 872 C CA . ILE A 1 112 ? 9.750 -9.803 -9.219 1.00 95.69 112 ILE A CA 1
ATOM 873 C C . ILE A 1 112 ? 10.043 -11.279 -9.491 1.00 95.69 112 ILE A C 1
ATOM 875 O O . ILE A 1 112 ? 9.222 -12.115 -9.160 1.00 95.69 112 ILE A O 1
ATOM 879 N N . TYR A 1 113 ? 11.225 -11.637 -9.985 1.00 95.00 113 TYR A N 1
ATOM 880 C CA . TYR A 1 113 ? 11.532 -13.019 -10.380 1.00 95.00 113 TYR A CA 1
ATOM 881 C C . TYR A 1 113 ? 12.084 -13.891 -9.239 1.00 95.00 113 TYR A C 1
ATOM 883 O O . TYR A 1 113 ? 12.290 -15.093 -9.417 1.00 95.00 113 TYR A O 1
ATOM 891 N N . ARG A 1 114 ? 12.343 -13.328 -8.047 1.00 91.12 114 ARG A N 1
ATOM 892 C CA . ARG A 1 114 ? 12.829 -14.131 -6.909 1.00 91.12 114 ARG A CA 1
ATOM 893 C C . ARG A 1 114 ? 11.798 -15.190 -6.512 1.00 91.12 114 ARG A C 1
ATOM 895 O O . ARG A 1 114 ? 10.602 -14.913 -6.475 1.00 91.12 114 ARG A O 1
ATOM 902 N N . GLY A 1 115 ? 12.279 -16.375 -6.138 1.00 83.19 115 GLY A N 1
ATOM 903 C CA . GLY A 1 115 ? 11.436 -17.431 -5.569 1.00 83.19 115 GLY A CA 1
ATOM 904 C C . GLY A 1 115 ? 10.356 -17.969 -6.514 1.00 83.19 115 GLY A C 1
ATOM 905 O O . GLY A 1 115 ? 9.338 -18.442 -6.026 1.00 83.19 115 GLY A O 1
ATOM 906 N N . GLY A 1 116 ? 10.556 -17.878 -7.835 1.00 76.06 116 GLY A N 1
ATOM 907 C CA . GLY A 1 116 ? 9.613 -18.393 -8.838 1.00 76.06 116 GLY A CA 1
ATOM 908 C C . GLY A 1 116 ? 8.523 -17.409 -9.276 1.00 76.06 116 GLY A C 1
ATOM 909 O O . GLY A 1 116 ? 7.686 -17.778 -10.090 1.00 76.06 116 GLY A O 1
ATOM 910 N N . GLY A 1 117 ? 8.545 -16.169 -8.774 1.00 81.75 117 GLY A N 1
ATOM 911 C CA . GLY A 1 117 ? 7.641 -15.100 -9.198 1.00 81.75 117 GLY A CA 1
ATOM 912 C C . GLY A 1 117 ? 6.868 -14.473 -8.039 1.00 81.75 117 GLY A C 1
ATOM 913 O O . GLY A 1 117 ? 6.018 -15.095 -7.409 1.00 81.75 117 GLY A O 1
ATOM 914 N N . PHE A 1 118 ? 7.146 -13.202 -7.761 1.00 82.06 118 PHE A N 1
ATOM 915 C CA . PHE A 1 118 ? 6.569 -12.424 -6.673 1.00 82.06 118 PHE A CA 1
ATOM 916 C C . PHE A 1 118 ? 5.537 -11.424 -7.208 1.00 82.06 118 PHE A C 1
ATOM 918 O O . PHE A 1 118 ? 5.831 -10.254 -7.455 1.00 82.06 118 PHE A O 1
ATOM 925 N N . THR A 1 119 ? 4.300 -11.890 -7.375 1.00 86.19 119 THR A N 1
ATOM 926 C CA . THR A 1 119 ? 3.199 -11.124 -7.986 1.00 86.19 119 THR A CA 1
ATOM 927 C C . THR A 1 119 ? 2.520 -10.132 -7.038 1.00 86.19 119 THR A C 1
ATOM 929 O O . THR A 1 119 ? 1.740 -9.297 -7.490 1.00 86.19 119 THR A O 1
ATOM 932 N N . LYS A 1 120 ? 2.845 -10.150 -5.733 1.00 85.69 120 LYS A N 1
ATOM 933 C CA . LYS A 1 120 ? 2.267 -9.235 -4.726 1.00 85.69 120 LYS A CA 1
ATOM 934 C C . LYS A 1 120 ? 2.416 -7.762 -5.123 1.00 85.69 120 LYS A C 1
ATOM 936 O O . LYS A 1 120 ? 1.542 -6.956 -4.816 1.00 85.69 120 LYS A O 1
ATOM 941 N N . ASP A 1 121 ? 3.493 -7.412 -5.826 1.00 87.44 121 ASP A N 1
ATOM 942 C CA . ASP A 1 121 ? 3.753 -6.037 -6.250 1.00 87.44 121 ASP A CA 1
ATOM 943 C C . ASP A 1 121 ? 2.665 -5.475 -7.211 1.00 87.44 121 ASP A C 1
ATOM 945 O O . ASP A 1 121 ? 2.505 -4.258 -7.291 1.00 87.44 121 ASP A O 1
ATOM 949 N N . TYR A 1 122 ? 1.847 -6.329 -7.847 1.00 87.50 122 TYR A N 1
ATOM 950 C CA . TYR A 1 122 ? 0.657 -5.933 -8.621 1.00 87.50 122 TYR A CA 1
ATOM 951 C C . TYR A 1 122 ? -0.445 -5.279 -7.762 1.00 87.50 122 TYR A C 1
ATOM 953 O O . TYR A 1 122 ? -1.190 -4.416 -8.232 1.00 87.50 122 TYR A O 1
ATOM 961 N N . LEU A 1 123 ? -0.541 -5.653 -6.481 1.00 85.62 123 LEU A N 1
ATOM 962 C CA . LEU A 1 123 ? -1.603 -5.197 -5.575 1.00 85.62 123 LEU A CA 1
ATOM 963 C C . LEU A 1 123 ? -1.417 -3.751 -5.095 1.00 85.62 123 LEU A C 1
ATOM 965 O O . LEU A 1 123 ? -2.369 -3.140 -4.624 1.00 85.62 123 LEU A O 1
ATOM 969 N N . TYR A 1 124 ? -0.208 -3.194 -5.198 1.00 86.19 124 TYR A N 1
ATOM 970 C CA . TYR A 1 124 ? 0.126 -1.892 -4.614 1.00 86.19 124 TYR A CA 1
ATOM 971 C C . TYR A 1 124 ? -0.675 -0.754 -5.253 1.00 86.19 124 TYR A C 1
ATOM 973 O O . TYR A 1 124 ? -1.370 -0.019 -4.558 1.00 86.19 124 TYR A O 1
ATOM 981 N N . LEU A 1 125 ? -0.594 -0.602 -6.581 1.00 89.31 125 LEU A N 1
ATOM 982 C CA . LEU A 1 125 ? -1.286 0.495 -7.265 1.00 89.31 125 LEU A CA 1
ATOM 983 C C . LEU A 1 125 ? -2.790 0.255 -7.382 1.00 89.31 125 LEU A C 1
ATOM 985 O O . LEU A 1 125 ? -3.556 1.197 -7.215 1.00 89.31 125 LEU A O 1
ATOM 989 N N . SER A 1 126 ? -3.217 -0.986 -7.617 1.00 90.50 126 SER A N 1
ATOM 990 C CA . SER A 1 126 ? -4.644 -1.331 -7.657 1.00 90.50 126 SER A CA 1
ATOM 991 C C . SER A 1 126 ? -5.311 -1.107 -6.296 1.00 90.50 126 SER A C 1
ATOM 993 O O . SER A 1 126 ? -6.370 -0.485 -6.220 1.00 90.50 126 SER A O 1
ATOM 995 N N . GLY A 1 127 ? -4.654 -1.528 -5.212 1.00 93.56 127 GLY A N 1
ATOM 996 C CA . GLY A 1 127 ? -5.072 -1.249 -3.842 1.00 93.56 127 GLY A CA 1
ATOM 997 C C . GLY A 1 127 ? -5.129 0.242 -3.544 1.00 93.56 127 GLY A C 1
ATOM 998 O O . GLY A 1 127 ? -6.144 0.716 -3.039 1.00 93.56 127 GLY A O 1
ATOM 999 N N . PHE A 1 128 ? -4.079 0.986 -3.907 1.00 94.56 128 PHE A N 1
ATOM 1000 C CA . PHE A 1 128 ? -4.019 2.436 -3.721 1.00 94.56 128 PHE A CA 1
ATOM 1001 C C . PHE A 1 128 ? -5.169 3.161 -4.428 1.00 94.56 128 PHE A C 1
ATOM 1003 O O . PHE A 1 128 ? -5.863 3.940 -3.786 1.00 94.56 128 PHE A O 1
ATOM 1010 N N . VAL A 1 129 ? -5.425 2.870 -5.709 1.00 92.62 129 VAL A N 1
ATOM 1011 C CA . VAL A 1 129 ? -6.541 3.479 -6.456 1.00 92.62 129 VAL A CA 1
ATOM 1012 C C . VAL A 1 129 ? -7.877 3.171 -5.785 1.00 92.62 129 VAL A C 1
ATOM 1014 O O . VAL A 1 129 ? -8.689 4.074 -5.597 1.00 92.62 129 VAL A O 1
ATOM 1017 N N . LYS A 1 130 ? -8.094 1.918 -5.367 1.00 94.50 130 LYS A N 1
ATOM 1018 C CA . LYS A 1 130 ? -9.345 1.504 -4.722 1.00 94.50 130 LYS A CA 1
ATOM 1019 C C . LYS A 1 130 ? -9.606 2.277 -3.426 1.00 94.50 130 LYS A C 1
ATOM 1021 O O . LYS A 1 130 ? -10.711 2.780 -3.238 1.00 94.50 130 LYS A O 1
ATOM 1026 N N . VAL A 1 131 ? -8.604 2.402 -2.550 1.00 96.06 131 VAL A N 1
ATOM 1027 C CA . VAL A 1 131 ? -8.769 3.143 -1.286 1.00 96.06 131 VAL A CA 1
ATOM 1028 C C . VAL A 1 131 ? -8.796 4.658 -1.488 1.00 96.06 131 VAL A C 1
ATOM 1030 O O . VAL A 1 131 ? -9.514 5.340 -0.765 1.00 96.06 131 VAL A O 1
ATOM 1033 N N . LEU A 1 132 ? -8.075 5.184 -2.485 1.00 94.25 132 LEU A N 1
ATOM 1034 C CA . LEU A 1 132 ? -8.093 6.604 -2.833 1.00 94.25 132 LEU A CA 1
ATOM 1035 C C . LEU A 1 132 ? -9.500 7.028 -3.255 1.00 94.25 132 LEU A C 1
ATOM 1037 O O . LEU A 1 132 ? -10.038 7.969 -2.690 1.00 94.25 132 LEU A O 1
ATOM 1041 N N . ARG A 1 133 ? -10.127 6.293 -4.181 1.00 93.12 133 ARG A N 1
ATOM 1042 C CA . ARG A 1 133 ? -11.498 6.581 -4.637 1.00 93.12 133 ARG A CA 1
ATOM 1043 C C . ARG A 1 133 ? -12.515 6.454 -3.508 1.00 93.12 133 ARG A C 1
ATOM 1045 O O . ARG A 1 133 ? -13.449 7.243 -3.417 1.00 93.12 133 ARG A O 1
ATOM 1052 N N . PHE A 1 134 ? -12.332 5.464 -2.636 1.00 96.12 134 PHE A N 1
ATOM 1053 C CA . PHE A 1 134 ? -13.175 5.304 -1.457 1.00 96.12 134 PHE A CA 1
ATOM 1054 C C . PHE A 1 134 ? -13.088 6.525 -0.530 1.00 96.12 134 PHE A C 1
ATOM 1056 O O . PHE A 1 134 ? -14.121 7.046 -0.114 1.00 96.12 134 PHE A O 1
ATOM 1063 N N . TRP A 1 135 ? -11.876 7.022 -0.279 1.00 95.38 135 TRP A N 1
ATOM 1064 C CA . TRP A 1 135 ? -11.631 8.226 0.515 1.00 95.38 135 TRP A CA 1
ATOM 1065 C C . TRP A 1 135 ? -12.134 9.515 -0.163 1.00 95.38 135 TRP A C 1
ATOM 1067 O O . TRP A 1 135 ? -12.785 10.324 0.490 1.00 95.38 135 TRP A O 1
ATOM 1077 N N . GLU A 1 136 ? -11.917 9.694 -1.471 1.00 92.06 136 GLU A N 1
ATOM 1078 C CA . GLU A 1 136 ? -12.409 10.854 -2.242 1.00 92.06 136 GLU A CA 1
ATOM 1079 C C . GLU A 1 136 ? -13.943 10.951 -2.242 1.00 92.06 136 GLU A C 1
ATOM 1081 O O . GLU A 1 136 ? -14.499 12.048 -2.250 1.00 92.06 136 GLU A O 1
ATOM 1086 N N . ASN A 1 137 ? -14.632 9.809 -2.154 1.00 94.75 137 ASN A N 1
ATOM 1087 C CA . ASN A 1 137 ? -16.081 9.733 -1.950 1.00 94.75 137 ASN A CA 1
ATOM 1088 C C . ASN A 1 137 ? -16.516 10.056 -0.503 1.00 94.75 137 ASN A C 1
ATOM 1090 O O . ASN A 1 137 ? -17.662 9.799 -0.143 1.00 94.75 137 ASN A O 1
ATOM 1094 N N . GLN A 1 138 ? -15.620 10.612 0.319 1.00 95.06 138 GLN A N 1
ATOM 1095 C CA . GLN A 1 138 ? -15.851 11.039 1.704 1.00 95.06 138 GLN A CA 1
ATOM 1096 C C . GLN A 1 138 ? -16.222 9.899 2.666 1.00 95.06 138 GLN A C 1
ATOM 1098 O O . GLN A 1 138 ? -16.825 10.141 3.711 1.00 95.06 138 GLN A O 1
ATOM 1103 N N . ASN A 1 139 ? -15.856 8.655 2.342 1.00 96.69 139 ASN A N 1
ATOM 1104 C CA . ASN A 1 139 ? -16.047 7.540 3.267 1.00 96.69 139 ASN A CA 1
ATOM 1105 C C . ASN A 1 139 ? -14.991 7.562 4.380 1.00 96.69 139 ASN A C 1
ATOM 1107 O O . ASN A 1 139 ? -13.826 7.896 4.150 1.00 96.69 139 ASN A O 1
ATOM 1111 N N . ASP A 1 140 ? -15.390 7.146 5.582 1.00 96.12 140 ASP A N 1
ATOM 1112 C CA . ASP A 1 140 ? -14.490 7.037 6.728 1.00 96.12 140 ASP A CA 1
ATOM 1113 C C . ASP A 1 140 ? -13.529 5.849 6.554 1.00 96.12 140 ASP A C 1
ATOM 1115 O O . ASP A 1 140 ? -13.936 4.727 6.271 1.00 96.12 140 ASP A O 1
ATOM 1119 N N . LEU A 1 141 ? -12.227 6.073 6.728 1.00 97.50 141 LEU A N 1
ATOM 1120 C CA . LEU A 1 141 ? -11.220 5.011 6.645 1.00 97.50 141 LEU A CA 1
ATOM 1121 C C . LEU A 1 141 ? -11.008 4.286 7.978 1.00 97.50 141 LEU A C 1
ATOM 1123 O O . LEU A 1 141 ? -10.436 3.193 7.987 1.00 97.50 141 LEU A O 1
ATOM 1127 N N . LYS A 1 142 ? -11.451 4.859 9.105 1.00 97.06 142 LYS A N 1
ATOM 1128 C CA . LYS A 1 142 ? -11.204 4.313 10.449 1.00 97.06 142 LYS A CA 1
ATOM 1129 C C . LYS A 1 142 ? -11.674 2.863 10.607 1.00 97.06 142 LYS A C 1
ATOM 1131 O O . LYS A 1 142 ? -10.886 2.078 11.138 1.00 97.06 142 LYS A O 1
ATOM 1136 N N . PRO A 1 143 ? -12.847 2.429 10.104 1.00 97.62 143 PRO A N 1
ATOM 1137 C CA . PRO A 1 143 ? -13.244 1.023 10.202 1.00 97.62 143 PRO A CA 1
ATOM 1138 C C . PRO A 1 143 ? -12.225 0.053 9.589 1.00 97.62 143 PRO A C 1
ATOM 1140 O O . PRO A 1 143 ? -12.057 -1.058 10.080 1.00 97.62 143 PRO A O 1
ATOM 1143 N N . LEU A 1 144 ? -11.462 0.467 8.573 1.00 98.06 144 LEU A N 1
ATOM 1144 C CA . LEU A 1 144 ? -10.423 -0.377 7.975 1.00 98.06 144 LEU A CA 1
ATOM 1145 C C . LEU A 1 144 ? -9.174 -0.520 8.863 1.00 98.06 144 LEU A C 1
ATOM 1147 O O . LEU A 1 144 ? -8.379 -1.437 8.651 1.00 98.06 144 LEU A O 1
ATOM 1151 N N . LEU A 1 145 ? -9.006 0.332 9.878 1.00 98.06 145 LEU A N 1
ATOM 1152 C CA . LEU A 1 145 ? -7.838 0.342 10.760 1.00 98.06 145 LEU A CA 1
ATOM 1153 C C . LEU A 1 145 ? -7.928 -0.632 11.939 1.00 98.06 145 LEU A C 1
ATOM 1155 O O . LEU A 1 145 ? -6.925 -0.827 12.625 1.00 98.06 145 LEU A O 1
ATOM 1159 N N . ILE A 1 146 ? -9.073 -1.282 12.177 1.00 97.56 146 ILE A N 1
ATOM 1160 C CA . ILE A 1 146 ? -9.250 -2.211 13.312 1.00 97.56 146 ILE A CA 1
ATOM 1161 C C . ILE A 1 146 ? -8.342 -3.450 13.248 1.00 97.56 146 ILE A C 1
ATOM 1163 O O . ILE A 1 146 ? -8.212 -4.178 14.231 1.00 97.56 146 ILE A O 1
ATOM 1167 N N . GLY A 1 147 ? -7.741 -3.715 12.088 1.00 97.00 147 GLY A N 1
ATOM 1168 C CA . GLY A 1 147 ? -6.825 -4.821 11.874 1.00 97.00 147 GLY A CA 1
ATOM 1169 C C . GLY A 1 147 ? -6.465 -5.025 10.413 1.00 97.00 147 GLY A C 1
ATOM 1170 O O . GLY A 1 147 ? -6.554 -4.104 9.602 1.00 97.00 147 GLY A O 1
ATOM 1171 N N . LYS A 1 148 ? -6.074 -6.252 10.058 1.00 96.00 148 LYS A N 1
ATOM 1172 C CA . LYS A 1 148 ? -5.779 -6.630 8.669 1.00 96.00 148 LYS A CA 1
ATOM 1173 C C . LYS A 1 148 ? -7.082 -6.851 7.900 1.00 96.00 148 LYS A C 1
ATOM 1175 O O . LYS A 1 148 ? -7.480 -7.981 7.616 1.00 96.00 148 LYS A O 1
ATOM 1180 N N . THR A 1 149 ? -7.784 -5.764 7.625 1.00 96.62 149 THR A N 1
ATOM 1181 C CA . THR A 1 149 ? -9.099 -5.759 6.976 1.00 96.62 149 THR A CA 1
ATOM 1182 C C . THR A 1 149 ? -8.985 -5.738 5.451 1.00 96.62 149 THR A C 1
ATOM 1184 O O . THR A 1 149 ? -7.912 -5.506 4.890 1.00 96.62 149 THR A O 1
ATOM 1187 N N . SER A 1 150 ? -10.110 -5.981 4.780 1.00 96.38 150 SER A N 1
ATOM 1188 C CA . SER A 1 150 ? -10.288 -5.731 3.352 1.00 96.38 150 SER A CA 1
ATOM 1189 C C . SER A 1 150 ? -11.480 -4.798 3.161 1.00 96.38 150 SER A C 1
ATOM 1191 O O . SER A 1 150 ? -12.505 -4.949 3.827 1.00 96.38 150 SER A O 1
ATOM 1193 N N . ILE A 1 151 ? -11.338 -3.850 2.238 1.00 96.56 151 ILE A N 1
ATOM 1194 C CA . ILE A 1 151 ? -12.355 -2.849 1.898 1.00 96.56 151 ILE A CA 1
ATOM 1195 C C . ILE A 1 151 ? -13.667 -3.477 1.406 1.00 96.56 151 ILE A C 1
ATOM 1197 O O . ILE A 1 151 ? -14.726 -2.887 1.574 1.00 96.56 151 ILE A O 1
ATOM 1201 N N . ASP A 1 152 ? -13.621 -4.701 0.872 1.00 96.19 152 ASP A N 1
ATOM 1202 C CA . ASP A 1 152 ? -14.824 -5.426 0.436 1.00 96.19 152 ASP A CA 1
ATOM 1203 C C . ASP A 1 152 ? -15.741 -5.810 1.608 1.00 96.19 152 ASP A C 1
ATOM 1205 O O . ASP A 1 152 ? -16.934 -6.031 1.421 1.00 96.19 152 ASP A O 1
ATOM 1209 N N . PHE A 1 153 ? -15.200 -5.845 2.830 1.00 96.94 153 PHE A N 1
ATOM 1210 C CA . PHE A 1 153 ? -15.950 -6.103 4.058 1.00 96.94 153 PHE A CA 1
ATOM 1211 C C . PHE A 1 153 ? -16.263 -4.823 4.840 1.00 96.94 153 PHE A C 1
ATOM 1213 O O . PHE A 1 153 ? -16.721 -4.924 5.975 1.00 96.94 153 PHE A O 1
ATOM 1220 N N . TYR A 1 154 ? -16.029 -3.633 4.269 1.00 97.81 154 TYR A N 1
ATOM 1221 C CA . TYR A 1 154 ? -16.184 -2.357 4.975 1.00 97.81 154 TYR A CA 1
ATOM 1222 C C . TYR A 1 154 ? -17.546 -2.231 5.668 1.00 97.81 154 TYR A C 1
ATOM 1224 O O . TYR A 1 154 ? -17.586 -2.042 6.877 1.00 97.81 154 TYR A O 1
ATOM 1232 N N . ASN A 1 155 ? -18.647 -2.432 4.935 1.00 97.81 155 ASN A N 1
ATOM 1233 C CA . ASN A 1 155 ? -20.000 -2.285 5.487 1.00 97.81 155 ASN A CA 1
ATOM 1234 C C . ASN A 1 155 ? -20.273 -3.263 6.639 1.00 97.81 155 ASN A C 1
ATOM 1236 O O . ASN A 1 155 ? -20.929 -2.907 7.609 1.00 97.81 155 ASN A O 1
ATOM 1240 N N . VAL A 1 156 ? -19.745 -4.488 6.546 1.00 97.50 156 VAL A N 1
ATOM 1241 C CA . VAL A 1 156 ? -19.889 -5.497 7.605 1.00 97.50 156 VAL A CA 1
ATOM 1242 C C . VAL A 1 156 ? -19.102 -5.073 8.841 1.00 97.50 156 VAL A C 1
ATOM 1244 O O . VAL A 1 156 ? -19.603 -5.171 9.954 1.00 97.50 156 VAL A O 1
ATOM 1247 N N . ILE A 1 157 ? -17.873 -4.588 8.654 1.00 97.44 157 ILE A N 1
ATOM 1248 C CA . ILE A 1 157 ? -17.031 -4.107 9.751 1.00 97.44 157 ILE A CA 1
ATOM 1249 C C . ILE A 1 157 ? -17.677 -2.901 10.438 1.00 97.44 157 ILE A C 1
ATOM 1251 O O . ILE A 1 157 ? -17.751 -2.874 11.663 1.00 97.44 157 ILE A O 1
ATOM 1255 N N . ASP A 1 158 ? -18.152 -1.932 9.659 1.00 98.00 158 ASP A N 1
ATOM 1256 C CA . ASP A 1 158 ? -18.805 -0.723 10.159 1.00 98.00 158 ASP A CA 1
ATOM 1257 C C . ASP A 1 158 ? -20.067 -1.064 10.967 1.00 98.00 158 ASP A C 1
ATOM 1259 O O . ASP A 1 158 ? -20.233 -0.615 12.101 1.00 98.00 158 ASP A O 1
ATOM 1263 N N . GLU A 1 159 ? -20.892 -1.982 10.458 1.00 98.06 159 GLU A N 1
ATOM 1264 C CA . GLU A 1 159 ? -22.049 -2.505 11.184 1.00 98.06 159 GLU A CA 1
ATOM 1265 C C . GLU A 1 159 ? -21.647 -3.217 12.488 1.00 98.06 159 GLU A C 1
ATOM 1267 O O . GLU A 1 159 ? -22.276 -3.014 13.528 1.00 98.06 159 GLU A O 1
ATOM 1272 N N . MET A 1 160 ? -20.595 -4.043 12.465 1.00 97.44 160 MET A N 1
ATOM 1273 C CA . MET A 1 160 ? -20.099 -4.732 13.662 1.00 97.44 160 MET A CA 1
ATOM 1274 C C . MET A 1 160 ? -19.595 -3.754 14.729 1.00 97.44 160 MET A C 1
ATOM 1276 O O . MET A 1 160 ? -19.799 -4.011 15.917 1.00 97.44 160 MET A O 1
ATOM 1280 N N . ILE A 1 161 ? -18.961 -2.648 14.325 1.00 97.56 161 ILE A N 1
ATOM 1281 C CA . ILE A 1 161 ? -18.552 -1.570 15.235 1.00 97.56 161 ILE A CA 1
ATOM 1282 C C . ILE A 1 161 ? -19.794 -0.879 15.809 1.00 97.56 161 ILE A C 1
ATOM 1284 O O . ILE A 1 161 ? -19.897 -0.729 17.024 1.00 97.56 161 ILE A O 1
ATOM 1288 N N . GLY A 1 162 ? -20.768 -0.525 14.964 1.00 97.75 162 GLY A N 1
ATOM 1289 C CA . GLY A 1 162 ? -22.015 0.119 15.393 1.00 97.75 162 GLY A CA 1
ATOM 1290 C C . GLY A 1 162 ? -22.878 -0.738 16.329 1.00 97.75 162 GLY A C 1
ATOM 1291 O O . GLY A 1 162 ? -23.631 -0.203 17.137 1.00 97.75 162 GLY A O 1
ATOM 1292 N N . ARG A 1 163 ? -22.748 -2.069 16.254 1.00 97.56 163 ARG A N 1
ATOM 1293 C CA . ARG A 1 163 ? -23.392 -3.041 17.156 1.00 97.56 163 ARG A CA 1
ATOM 1294 C C . ARG A 1 163 ? -22.529 -3.431 18.362 1.00 97.56 163 ARG A C 1
ATOM 1296 O O . ARG A 1 163 ? -22.891 -4.366 19.071 1.00 97.56 163 ARG A O 1
ATOM 1303 N N . GLU A 1 164 ? -21.380 -2.784 18.558 1.00 96.38 164 GLU A N 1
ATOM 1304 C CA . GLU A 1 164 ? -20.431 -3.058 19.650 1.00 96.38 164 GLU A CA 1
ATOM 1305 C C . GLU A 1 164 ? -19.901 -4.509 19.681 1.00 96.38 164 GLU A C 1
ATOM 1307 O O . GLU A 1 164 ? -19.404 -4.998 20.694 1.00 96.38 164 GLU A O 1
ATOM 1312 N N . MET A 1 165 ? -19.962 -5.220 18.550 1.00 95.69 165 MET A N 1
ATOM 1313 C CA . MET A 1 165 ? -19.387 -6.564 18.409 1.00 95.69 165 MET A CA 1
ATOM 1314 C C . MET A 1 165 ? -17.862 -6.516 18.258 1.00 95.69 165 MET A C 1
ATOM 1316 O O . MET A 1 165 ? -17.162 -7.495 18.531 1.00 95.69 165 MET A O 1
ATOM 1320 N N . VAL A 1 166 ? -17.359 -5.381 17.773 1.00 96.25 166 VAL A N 1
ATOM 1321 C CA . VAL A 1 166 ? -15.950 -5.078 17.526 1.00 96.25 166 VAL A CA 1
ATOM 1322 C C . VAL A 1 166 ? -15.684 -3.684 18.067 1.00 96.25 166 VAL A C 1
ATOM 1324 O O . VAL A 1 166 ? -16.481 -2.773 17.857 1.00 96.25 166 VAL A O 1
ATOM 1327 N N . SER A 1 167 ? -14.563 -3.507 18.757 1.00 96.88 167 SER A N 1
ATOM 1328 C CA . SER A 1 167 ? -14.196 -2.192 19.276 1.00 96.88 167 SER A CA 1
ATOM 1329 C C . SER A 1 167 ? -13.763 -1.276 18.123 1.00 96.88 167 SER A C 1
ATOM 1331 O O . SER A 1 167 ? -13.069 -1.745 17.214 1.00 96.88 167 SER A O 1
ATOM 1333 N N . PRO A 1 168 ? -14.088 0.029 18.144 1.00 97.00 168 PRO A N 1
ATOM 1334 C CA . PRO A 1 168 ? -13.517 0.976 17.188 1.00 97.00 168 PRO A CA 1
ATOM 1335 C C . PRO A 1 168 ? -11.978 0.991 17.283 1.00 97.00 168 PRO A C 1
ATOM 1337 O O . PRO A 1 168 ? -11.418 0.607 18.318 1.00 97.00 168 PRO A O 1
ATOM 1340 N N . PRO A 1 169 ? -11.261 1.413 16.224 1.00 96.88 169 PRO A N 1
ATOM 1341 C CA . PRO A 1 169 ? -9.803 1.474 16.265 1.00 96.88 169 PRO A CA 1
ATOM 1342 C C . PRO A 1 169 ? -9.352 2.477 17.332 1.00 96.88 169 PRO A C 1
ATOM 1344 O O . PRO A 1 169 ? -9.828 3.610 17.380 1.00 96.88 169 PRO A O 1
ATOM 1347 N N . LYS A 1 170 ? -8.405 2.072 18.177 1.00 96.81 170 LYS A N 1
ATOM 1348 C CA . LYS A 1 170 ? -7.809 2.945 19.196 1.00 96.81 170 LYS A CA 1
ATOM 1349 C C . LYS A 1 170 ? -6.685 3.797 18.619 1.00 96.81 170 LYS A C 1
ATOM 1351 O O . LYS A 1 170 ? -6.519 4.953 18.994 1.00 96.81 170 LYS A O 1
ATOM 1356 N N . TYR A 1 171 ? -5.898 3.205 17.728 1.00 97.50 171 TYR A N 1
ATOM 1357 C CA . TYR A 1 171 ? -4.816 3.869 17.017 1.00 97.50 171 TYR A CA 1
ATOM 1358 C C . TYR A 1 171 ? -5.293 4.249 15.616 1.00 97.50 171 TYR A C 1
ATOM 1360 O O . TYR A 1 171 ? -5.869 3.419 14.912 1.00 97.50 171 TYR A O 1
ATOM 1368 N N . VAL A 1 172 ? -5.038 5.488 15.202 1.00 97.06 172 VAL A N 1
ATOM 1369 C CA . VAL A 1 172 ? -5.451 6.010 13.893 1.00 97.06 172 VAL A CA 1
ATOM 1370 C C . VAL A 1 172 ? -4.225 6.484 13.120 1.00 97.06 172 VAL A C 1
ATOM 1372 O O . VAL A 1 172 ? -3.252 6.979 13.693 1.00 97.06 172 VAL A O 1
ATOM 1375 N N . THR A 1 173 ? -4.251 6.296 11.804 1.00 97.19 173 THR A N 1
ATOM 1376 C CA . THR A 1 173 ? -3.218 6.798 10.900 1.00 97.19 173 THR A CA 1
ATOM 1377 C C . THR A 1 173 ? -3.275 8.322 10.857 1.00 97.19 173 THR A C 1
ATOM 1379 O O . THR A 1 173 ? -4.258 8.897 10.395 1.00 97.19 173 THR A O 1
ATOM 1382 N N . ARG A 1 174 ? -2.199 8.985 11.291 1.00 94.62 174 ARG A N 1
ATOM 1383 C CA . ARG A 1 174 ? -2.133 10.451 11.390 1.00 94.62 174 ARG A CA 1
ATOM 1384 C C . ARG A 1 174 ? -2.531 11.163 10.096 1.00 94.62 174 ARG A C 1
ATOM 1386 O O . ARG A 1 174 ? -3.289 12.125 10.130 1.00 94.62 174 ARG A O 1
ATOM 1393 N N . SER A 1 175 ? -2.019 10.703 8.958 1.00 94.56 175 SER A N 1
ATOM 1394 C CA . SER A 1 175 ? -2.279 11.320 7.653 1.00 94.56 175 SER A CA 1
ATOM 1395 C C . SER A 1 175 ? -3.725 11.177 7.163 1.00 94.56 175 SER A C 1
ATOM 1397 O O . SER A 1 175 ? -4.091 11.852 6.205 1.00 94.56 175 SER A O 1
ATOM 1399 N N . PHE A 1 176 ? -4.554 10.350 7.813 1.00 94.88 176 PHE A N 1
ATOM 1400 C CA . PHE A 1 176 ? -5.993 10.268 7.533 1.00 94.88 176 PHE A CA 1
ATOM 1401 C C . PHE A 1 176 ? -6.801 11.310 8.319 1.00 94.88 176 PHE A C 1
ATOM 1403 O O . PHE A 1 176 ? -7.884 11.679 7.880 1.00 94.88 176 PHE A O 1
ATOM 1410 N N . GLU A 1 177 ? -6.279 11.802 9.448 1.00 91.31 177 GLU A N 1
ATOM 1411 C CA . GLU A 1 177 ? -6.897 12.872 10.247 1.00 91.31 177 GLU A CA 1
ATOM 1412 C C . GLU A 1 177 ? -6.367 14.257 9.849 1.00 91.31 177 GLU A C 1
ATOM 1414 O O . GLU A 1 177 ? -7.129 15.207 9.693 1.00 91.31 177 GLU A O 1
ATOM 1419 N N . GLU A 1 178 ? -5.052 14.367 9.646 1.00 89.38 178 GLU A N 1
ATOM 1420 C CA . GLU A 1 178 ? -4.350 15.601 9.288 1.00 89.38 178 GLU A CA 1
ATOM 1421 C C . GLU A 1 178 ? -3.795 15.500 7.862 1.00 89.38 178 GLU A C 1
ATOM 1423 O O . GLU A 1 178 ? -2.593 15.291 7.648 1.00 89.38 178 GLU A O 1
ATOM 1428 N N . THR A 1 179 ? -4.668 15.640 6.865 1.00 87.50 179 THR A N 1
ATOM 1429 C CA . THR A 1 179 ? -4.256 15.596 5.457 1.00 87.50 179 THR A CA 1
ATOM 1430 C C . THR A 1 179 ? -3.379 16.798 5.114 1.00 87.50 179 THR A C 1
ATOM 1432 O O . THR A 1 179 ? -3.736 17.943 5.379 1.00 87.50 179 THR A O 1
ATOM 1435 N N . GLN A 1 180 ? -2.237 16.554 4.476 1.00 84.44 180 GLN A N 1
ATOM 1436 C CA . GLN A 1 180 ? -1.297 17.585 4.023 1.00 84.44 180 GLN A CA 1
ATOM 1437 C C . GLN A 1 180 ? -1.246 17.659 2.492 1.00 84.44 180 GLN A C 1
ATOM 1439 O O . GLN A 1 180 ? -0.186 17.904 1.906 1.00 84.44 180 GLN A O 1
ATOM 1444 N N . THR A 1 181 ? -2.391 17.443 1.841 1.00 66.81 181 THR A N 1
ATOM 1445 C CA . THR A 1 181 ? -2.525 17.428 0.377 1.00 66.81 181 THR A CA 1
ATOM 1446 C C . THR A 1 181 ? -2.127 18.752 -0.270 1.00 66.81 181 THR A C 1
ATOM 1448 O O . THR A 1 181 ? -1.604 18.737 -1.374 1.00 66.81 181 THR A O 1
ATOM 1451 N N . ASP A 1 182 ? -2.206 19.882 0.434 1.00 64.12 182 ASP A N 1
ATOM 1452 C CA . ASP A 1 182 ? -1.744 21.186 -0.078 1.00 64.12 182 ASP A CA 1
ATOM 1453 C C . ASP A 1 182 ? -0.232 21.231 -0.381 1.00 64.12 182 ASP A C 1
ATOM 1455 O O . ASP A 1 182 ? 0.256 22.108 -1.091 1.00 64.12 182 ASP A O 1
ATOM 1459 N N . LYS A 1 183 ? 0.543 20.281 0.160 1.00 63.44 183 LYS A N 1
ATOM 1460 C CA . LYS A 1 183 ? 1.982 20.120 -0.119 1.00 63.44 183 LYS A CA 1
ATOM 1461 C C . LYS A 1 183 ? 2.258 19.160 -1.278 1.00 63.44 183 LYS A C 1
ATOM 1463 O O . LYS A 1 183 ? 3.424 18.922 -1.621 1.00 63.44 183 LYS A O 1
ATOM 1468 N N . VAL A 1 184 ? 1.216 18.558 -1.841 1.00 66.19 184 VAL A N 1
ATOM 1469 C CA . VAL A 1 184 ? 1.300 17.611 -2.948 1.00 66.19 184 VAL A CA 1
ATOM 1470 C C . VAL A 1 184 ? 1.384 18.396 -4.255 1.00 66.19 184 VAL A C 1
ATOM 1472 O O . VAL A 1 184 ? 0.714 19.399 -4.465 1.00 66.19 184 VAL A O 1
ATOM 1475 N N . ASN A 1 185 ? 2.290 17.977 -5.135 1.00 71.00 185 ASN A N 1
ATOM 1476 C CA . ASN A 1 185 ? 2.502 18.641 -6.418 1.00 71.00 185 ASN A CA 1
ATOM 1477 C C . ASN A 1 185 ? 1.269 18.436 -7.335 1.00 71.00 185 ASN A C 1
ATOM 1479 O O . ASN A 1 185 ? 0.857 17.288 -7.488 1.00 71.00 185 ASN A O 1
ATOM 1483 N N . PRO A 1 186 ? 0.740 19.470 -8.019 1.00 77.06 186 PRO A N 1
ATOM 1484 C CA . PRO A 1 186 ? -0.416 19.344 -8.923 1.00 77.06 186 PRO A CA 1
ATOM 1485 C C . PRO A 1 186 ? -0.292 18.251 -9.999 1.00 77.06 186 PRO A C 1
ATOM 1487 O O . PRO A 1 186 ? -1.283 17.740 -10.515 1.00 77.06 186 PRO A O 1
ATOM 1490 N N . ILE A 1 187 ? 0.936 17.848 -10.342 1.00 83.00 187 ILE A N 1
ATOM 1491 C CA . ILE A 1 187 ? 1.185 16.724 -11.250 1.00 83.00 187 ILE A CA 1
ATOM 1492 C C . ILE A 1 187 ? 0.601 15.396 -10.741 1.00 83.00 187 ILE A C 1
ATOM 1494 O O . ILE A 1 187 ? 0.278 14.529 -11.550 1.00 83.00 187 ILE A O 1
ATOM 1498 N N . TYR A 1 188 ? 0.464 15.213 -9.424 1.00 81.88 188 TYR A N 1
ATOM 1499 C CA . TYR A 1 188 ? -0.178 14.021 -8.879 1.00 81.88 188 TYR A CA 1
ATOM 1500 C C . TYR A 1 188 ? -1.657 14.011 -9.219 1.00 81.88 188 TYR A C 1
ATOM 1502 O O . TYR A 1 188 ? -2.128 12.985 -9.681 1.00 81.88 188 TYR A O 1
ATOM 1510 N N . ASP A 1 189 ? -2.359 15.135 -9.106 1.00 77.44 189 ASP A N 1
ATOM 1511 C CA . ASP A 1 189 ? -3.781 15.209 -9.456 1.00 77.44 189 ASP A CA 1
ATOM 1512 C C . ASP A 1 189 ? -3.991 14.890 -10.940 1.00 77.44 189 ASP A C 1
ATOM 1514 O O . ASP A 1 189 ? -4.899 14.144 -11.309 1.00 77.44 189 ASP A O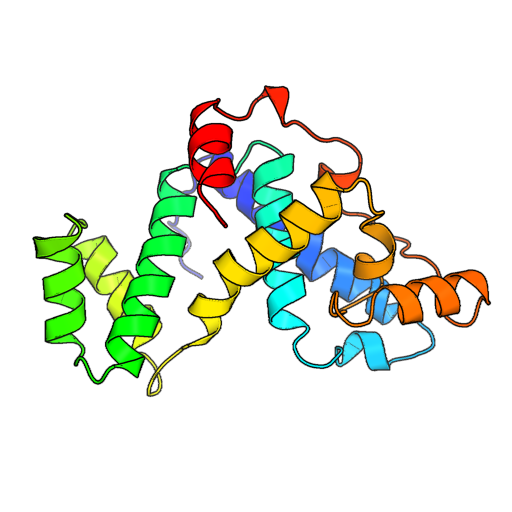 1
ATOM 1518 N N . TYR A 1 190 ? -3.081 15.351 -11.804 1.00 83.12 190 TYR A N 1
ATOM 1519 C CA . TYR A 1 190 ? -3.073 14.967 -13.216 1.00 83.12 190 TYR A CA 1
ATOM 1520 C C . TYR A 1 190 ? -2.876 13.454 -13.417 1.00 83.12 190 TYR A C 1
ATOM 1522 O O . TYR A 1 190 ? -3.632 12.820 -14.149 1.00 83.12 190 TYR A O 1
ATOM 1530 N N . ILE A 1 191 ? -1.890 12.843 -12.753 1.00 85.19 191 ILE A N 1
ATOM 1531 C CA . ILE A 1 191 ? -1.638 11.398 -12.874 1.00 85.19 191 ILE A CA 1
ATOM 1532 C C . ILE A 1 191 ? -2.815 10.589 -12.314 1.00 85.19 191 ILE A C 1
ATOM 1534 O O . ILE A 1 191 ? -3.260 9.636 -12.948 1.00 85.19 191 ILE A O 1
ATOM 1538 N N . LEU A 1 192 ? -3.320 10.964 -11.138 1.00 82.06 192 LEU A N 1
ATOM 1539 C CA . LEU A 1 192 ? -4.372 10.250 -10.417 1.00 82.06 192 LEU A CA 1
ATOM 1540 C C . LEU A 1 192 ? -5.739 10.408 -11.085 1.00 82.06 192 LEU A C 1
ATOM 1542 O O . LEU A 1 192 ? -6.516 9.456 -11.086 1.00 82.06 192 LEU A O 1
ATOM 1546 N N . SER A 1 193 ? -6.032 11.552 -11.708 1.00 79.31 193 SER A N 1
ATOM 1547 C CA . SER A 1 193 ? -7.247 11.721 -12.523 1.00 79.31 193 SER A CA 1
ATOM 1548 C C . SER A 1 193 ? -7.241 10.843 -13.780 1.00 79.31 193 SER A C 1
ATOM 1550 O O . SER A 1 193 ? -8.302 10.457 -14.265 1.00 79.31 193 SER A O 1
ATOM 1552 N N . GLY A 1 194 ? -6.059 10.461 -14.278 1.00 78.56 194 GLY A N 1
ATOM 1553 C CA . GLY A 1 194 ? -5.906 9.514 -15.383 1.00 78.56 194 GLY A CA 1
ATOM 1554 C C . GLY A 1 194 ? -6.119 8.042 -15.005 1.00 78.56 194 GLY A C 1
ATOM 1555 O O . GLY A 1 194 ? -6.258 7.205 -15.899 1.00 78.56 194 GLY A O 1
ATOM 1556 N N . LEU A 1 195 ? -6.148 7.707 -13.711 1.00 73.69 195 LEU A N 1
ATOM 1557 C CA . LEU A 1 195 ? -6.390 6.345 -13.230 1.00 73.69 195 LEU A CA 1
ATOM 1558 C C . LEU A 1 195 ? -7.904 6.078 -13.233 1.00 73.69 195 LEU A C 1
ATOM 1560 O O . LEU A 1 195 ? -8.620 6.536 -12.339 1.00 73.69 195 LEU A O 1
ATOM 1564 N N . LYS A 1 196 ? -8.383 5.390 -14.274 1.00 55.59 196 LYS A N 1
ATOM 1565 C CA . LYS A 1 196 ? -9.772 4.922 -14.399 1.00 55.59 196 LYS A CA 1
ATOM 1566 C C . LYS A 1 196 ? -10.002 3.628 -13.633 1.00 55.59 196 LYS A C 1
ATOM 1568 O O . LYS A 1 196 ? -9.109 2.753 -13.699 1.00 55.59 196 LYS A O 1
#

Sequence (196 aa):
VKPSATFRKKELQALIEHEIGVHMVTTMNSSEQNLKVFNLGLPINTLTQEGLAILAEYLSGNLTLSRLRKLALRVIAVDMMCSGADFVECFNQLKNKYDVEPNLAFNITTRIYRGGGFTKDYLYLSGFVKVLRFWENQNDLKPLLIGKTSIDFYNVIDEMIGREMVSPPKYVTRSFEETQTDKVNPIYDYILSGLK

Radius of gyration: 17.93 Å; chains: 1; bounding box: 49×40×45 Å

Foldseek 3Di:
DPPPDDDDPLRVVLVCLQCVLQVVLQCVLCVPKPPVCQNVADPPLLLQRLLSSVVSSQQQLSDDPVNVVLLVLLLVLLVCVVVPHDLVRQLCCCCPVVVDDNVSSNVSSCVQPPPNGDNSSNSNVVSNLVVVVCVVVVHDCQLSSSHSYDPVCSVVSVVCCVVVVIPGRPRHRPSSVRGPNVSHDVVVVVVSVPPD

pLDDT: mean 92.54, std 7.6, range [55.59, 98.25]

Secondary structure (DSSP, 8-state):
--TT----HHHHHHHIIIIIIIIIHHHHHHHH-SSTHHHH--TTHHHHHHHHHHHHHHHTT---HHHHHHHHHHHHHHHHHHTT--HHHHHHHHHHTS---HHHHHHHHHHHHGGG--GGGGHHHHHHHHHHHHHHTT--SGGGGGTT--GGGHHHHHHHHHTTSSPPPSS--HHHHS--GGGS-HHHHHHHHT--